Protein AF-A0A6G3XSW9-F1 (afdb_monomer_lite)

InterPro domains:
  IPR000914 Solute-binding protein family 5 domain [PF00496] (1-68)
  IPR000914 Solute-binding protein family 5 domain [PF00496] (126-229)
  IPR039424 Solute-binding protein family 5 [PTHR30290] (1-234)

Radius of gyration: 40.73 Å; chains: 1; bounding box: 105×100×100 Å

Organism: NCBI:txid2706086

Foldseek 3Di:
DWDWDDDDPPQQKTKIAFDPPDPDDGDPDGMDIDHDDDQVCVLVCQLVVVDVDDDHDLVSVVLLVQLQVCVPVVPPQRCDWQCNPQDPVNVVVLVCQLPDPPPVSNVVSVVVVVVSVVRSVVSVSSSPSSNVDDDDDDDDPDDDDDDQDCADFPNVDVLLVLLVLLQDDQQVVLCVRCVSVVHPSDGQQDPPDGPPDPPRDRPNCVSPHRDNVSSVVSCVVQQADPVGHPDTRDDRHHDDPPPPPDDDDDDDDDDDDDDDDDDDDDDDDDDDDDDDDDDDDDDDDDDDDDDDDDDDDDDDDDDDDDDDDDDDDDDDDDDDDDDDDDDDDDDDDDDDDDDDDDDDDDDDDDDDDD

Secondary structure (DSSP, 8-state):
-EEEEEEETTTTEEEEEE-TT-SSSPPS-SEEEEE---GGGHHHHHHTTS-S-----HHHHHHHHHHHHGGGSTTPPPSSSTTTT--HHHHHHHHHHHTSS-HHHHHHHHHHHHHHHHHHHHHHHHHHHHTT--------S---------SSGGGGSHHHHHHHHHH--HHHHHHHHHTTTT--------SS--TTSTT----GGGG-S--HHHHHHHHHHTTEETTEESSPPP---TT-STTSSS-----PPP----------------------------------------------------------------------------------------------------

pLDDT: mean 70.19, std 29.49, range [23.2, 98.5]

Structure (mmCIF, N/CA/C/O backbone):
data_AF-A0A6G3XSW9-F1
#
_entry.id   AF-A0A6G3XSW9-F1
#
loop_
_atom_site.group_PDB
_atom_site.id
_atom_site.type_symbol
_atom_site.label_atom_id
_atom_site.label_alt_id
_atom_site.label_c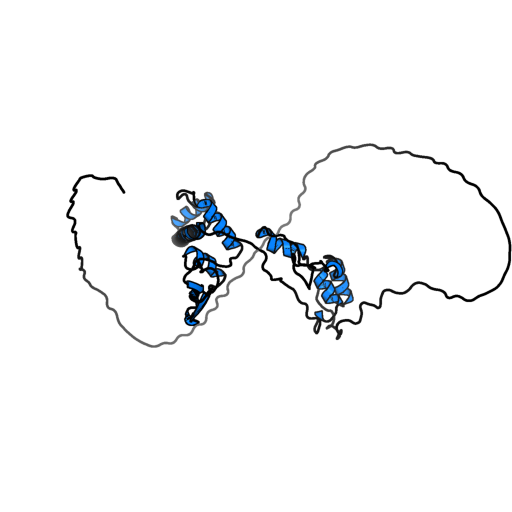omp_id
_atom_site.label_asym_id
_atom_site.label_entity_id
_atom_site.label_seq_id
_atom_site.pdbx_PDB_ins_code
_atom_site.Cartn_x
_atom_site.Cartn_y
_atom_site.Cartn_z
_atom_site.occupancy
_atom_site.B_iso_or_equiv
_atom_site.auth_seq_id
_atom_site.auth_comp_id
_atom_site.auth_asym_id
_atom_site.auth_atom_id
_atom_site.pdbx_PDB_model_num
ATOM 1 N N . PRO A 1 1 ? -24.942 -13.384 -9.340 1.00 95.62 1 PRO A N 1
ATOM 2 C CA . PRO A 1 1 ? -25.659 -13.434 -8.035 1.00 95.62 1 PRO A CA 1
ATOM 3 C C . PRO A 1 1 ? -26.195 -12.082 -7.501 1.00 95.62 1 PRO A C 1
ATOM 5 O O . PRO A 1 1 ? -27.131 -12.107 -6.707 1.00 95.62 1 PRO A O 1
ATOM 8 N N . PHE A 1 2 ? -25.658 -10.922 -7.912 1.00 98.19 2 PHE A N 1
ATOM 9 C CA . PHE A 1 2 ? -26.134 -9.586 -7.494 1.00 98.19 2 PHE A CA 1
ATOM 10 C C . PHE A 1 2 ? -26.580 -8.730 -8.692 1.00 98.19 2 PHE A C 1
ATOM 12 O O . PHE A 1 2 ? -26.161 -8.992 -9.817 1.00 98.19 2 PHE A O 1
ATOM 19 N N . VAL A 1 3 ? -27.425 -7.727 -8.445 1.00 97.62 3 VAL A N 1
ATOM 20 C CA . VAL A 1 3 ? -27.870 -6.695 -9.398 1.00 97.62 3 VAL A CA 1
ATOM 21 C C . VAL A 1 3 ? -27.574 -5.304 -8.843 1.00 97.62 3 VAL A C 1
ATOM 23 O O . VAL A 1 3 ? -27.616 -5.093 -7.630 1.00 97.62 3 VAL A O 1
ATOM 26 N N . LEU A 1 4 ? -27.283 -4.344 -9.722 1.00 98.12 4 LEU A N 1
ATOM 27 C CA . LEU A 1 4 ? -27.088 -2.949 -9.332 1.00 98.12 4 LEU A CA 1
ATOM 28 C C . LEU A 1 4 ? -28.395 -2.369 -8.775 1.00 98.12 4 LEU A C 1
ATOM 30 O O . LEU A 1 4 ? -29.419 -2.394 -9.453 1.00 98.12 4 LEU A O 1
ATOM 34 N N . ARG A 1 5 ? -28.352 -1.842 -7.547 1.00 97.50 5 ARG A N 1
ATOM 35 C CA . ARG A 1 5 ? -29.494 -1.192 -6.887 1.00 97.50 5 ARG A CA 1
ATOM 36 C C . ARG A 1 5 ? -29.401 0.327 -6.967 1.00 97.50 5 ARG A C 1
ATOM 38 O O . ARG A 1 5 ? -30.404 0.978 -7.235 1.00 97.50 5 ARG A O 1
ATOM 45 N N . SER A 1 6 ? -28.227 0.896 -6.701 1.00 97.81 6 SER A N 1
ATOM 46 C CA . SER A 1 6 ? -28.024 2.346 -6.750 1.00 97.81 6 SER A CA 1
ATOM 47 C C . SER A 1 6 ? -26.553 2.731 -6.904 1.00 97.81 6 SER A C 1
ATOM 49 O O . SER A 1 6 ? -25.649 1.988 -6.519 1.00 97.81 6 SER A O 1
ATOM 51 N N . VAL A 1 7 ? -26.328 3.929 -7.443 1.00 98.19 7 VAL A N 1
ATOM 52 C CA . VAL A 1 7 ? -25.023 4.598 -7.513 1.00 98.19 7 VAL A CA 1
ATOM 53 C C . VAL A 1 7 ? -25.202 6.012 -6.973 1.00 98.19 7 VAL A C 1
ATOM 55 O O . VAL A 1 7 ? -26.070 6.746 -7.440 1.00 98.19 7 VAL A O 1
ATOM 58 N N . SER A 1 8 ? -24.388 6.411 -6.001 1.00 97.31 8 SER A N 1
ATOM 59 C CA . SER A 1 8 ? -24.369 7.764 -5.452 1.00 97.31 8 SER A CA 1
ATOM 60 C C . SER A 1 8 ? -22.976 8.354 -5.599 1.00 97.31 8 SER A C 1
ATOM 62 O O . SER A 1 8 ? -22.080 8.051 -4.817 1.00 97.31 8 SER A O 1
ATOM 64 N N . LYS A 1 9 ? -22.798 9.237 -6.587 1.00 95.50 9 LYS A N 1
ATOM 65 C CA . LYS A 1 9 ? -21.534 9.968 -6.764 1.00 95.50 9 LYS A CA 1
ATOM 66 C C . LYS A 1 9 ? -21.243 10.881 -5.572 1.00 95.50 9 LYS A C 1
ATOM 68 O O . LYS A 1 9 ? -20.129 10.870 -5.073 1.00 95.50 9 LYS A O 1
ATOM 73 N N . ALA A 1 10 ? -22.260 11.588 -5.071 1.00 95.44 10 ALA A N 1
ATOM 74 C CA . ALA A 1 10 ? -22.129 12.491 -3.924 1.00 95.44 10 ALA A CA 1
ATOM 75 C C . ALA A 1 10 ? -21.657 11.779 -2.645 1.00 95.44 10 ALA A C 1
ATOM 77 O O . ALA A 1 10 ? -20.906 12.353 -1.869 1.00 95.44 10 ALA A O 1
ATOM 78 N N . LYS A 1 11 ? -22.078 10.524 -2.433 1.00 93.25 11 LYS A N 1
ATOM 79 C CA . LYS A 1 11 ? -21.643 9.707 -1.289 1.00 93.25 11 LYS A CA 1
ATOM 80 C C . LYS A 1 11 ? -20.446 8.805 -1.610 1.00 93.25 11 LYS A C 1
ATOM 82 O O . LYS A 1 11 ? -19.979 8.104 -0.719 1.00 93.25 11 LYS A O 1
ATOM 87 N N . GLY A 1 12 ? -20.000 8.757 -2.867 1.00 96.12 12 GLY A N 1
ATOM 88 C CA . GLY A 1 12 ? -18.976 7.821 -3.332 1.00 96.12 12 GLY A CA 1
ATOM 89 C C . GLY A 1 12 ? -19.354 6.348 -3.138 1.00 96.12 12 GLY A C 1
ATOM 90 O O . GLY A 1 12 ? -18.486 5.547 -2.802 1.00 96.12 12 GLY A O 1
ATOM 91 N N . THR A 1 13 ? -20.632 5.976 -3.287 1.00 97.62 13 THR A N 1
ATOM 92 C CA . THR A 1 13 ? -21.097 4.600 -3.037 1.00 97.62 13 THR A CA 1
ATOM 93 C C . THR A 1 13 ? -21.787 3.946 -4.230 1.00 97.62 13 THR A C 1
ATOM 95 O O . THR A 1 13 ? -22.533 4.580 -4.976 1.00 97.62 13 THR A O 1
ATOM 98 N N . VAL A 1 14 ? -21.587 2.635 -4.373 1.00 98.38 14 VAL A N 1
ATOM 99 C CA . VAL A 1 14 ? -22.323 1.757 -5.292 1.00 98.38 14 VAL A CA 1
ATOM 100 C C . VAL A 1 14 ? -22.934 0.626 -4.476 1.00 98.38 14 VAL A C 1
ATOM 102 O O . VAL A 1 14 ? -22.226 -0.089 -3.776 1.00 98.38 14 VAL A O 1
ATOM 105 N N . THR A 1 15 ? -24.252 0.461 -4.552 1.00 98.31 15 THR A N 1
ATOM 106 C CA . THR A 1 15 ? -24.975 -0.582 -3.814 1.00 98.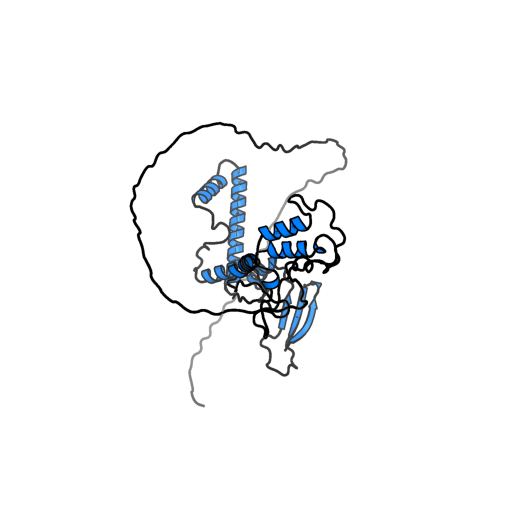31 15 THR A CA 1
ATOM 107 C C . THR A 1 15 ? -25.491 -1.639 -4.776 1.00 98.31 15 THR A C 1
ATOM 109 O O . THR A 1 15 ? -26.227 -1.329 -5.716 1.00 98.31 15 THR A O 1
ATOM 112 N N . LEU A 1 16 ? -25.153 -2.897 -4.513 1.00 98.50 16 LEU A N 1
ATOM 113 C CA . LEU A 1 16 ? -25.693 -4.063 -5.199 1.00 98.50 16 LEU A CA 1
ATOM 114 C C . LEU A 1 16 ? -26.661 -4.801 -4.273 1.00 98.50 16 LEU A C 1
ATOM 116 O O . LEU A 1 16 ? -26.372 -4.978 -3.093 1.00 98.50 16 LEU A O 1
ATOM 120 N N . ALA A 1 17 ? -27.785 -5.271 -4.806 1.00 98.25 17 ALA A N 1
ATOM 121 C CA . ALA A 1 17 ? -28.727 -6.131 -4.096 1.00 98.25 17 ALA A CA 1
ATOM 122 C C . ALA A 1 17 ? -28.661 -7.560 -4.633 1.00 98.25 17 ALA A C 1
ATOM 124 O O . ALA A 1 17 ? -28.375 -7.786 -5.811 1.00 98.25 17 ALA A O 1
ATOM 125 N N . ARG A 1 18 ? -28.923 -8.542 -3.772 1.00 98.25 18 ARG A N 1
ATOM 126 C CA . ARG A 1 18 ? -29.069 -9.947 -4.160 1.00 98.25 18 ARG A CA 1
ATOM 127 C C . ARG A 1 18 ? -30.067 -10.071 -5.314 1.00 98.25 18 ARG A C 1
ATOM 129 O O . ARG A 1 18 ? -31.174 -9.548 -5.234 1.00 98.25 18 ARG A O 1
ATOM 136 N N . ASN A 1 19 ? -29.699 -10.796 -6.368 1.00 97.50 19 ASN A N 1
ATOM 137 C CA . ASN A 1 19 ? -30.590 -11.047 -7.496 1.00 97.50 19 ASN A CA 1
ATOM 138 C C . ASN A 1 19 ? -31.541 -12.219 -7.172 1.00 97.50 19 ASN A C 1
ATOM 140 O O . ASN A 1 19 ? -31.064 -13.354 -7.097 1.00 97.50 19 ASN A O 1
ATOM 144 N N . PRO A 1 20 ? -32.861 -11.997 -7.016 1.00 95.56 20 PRO A N 1
ATOM 145 C CA . PRO A 1 20 ? -33.810 -13.074 -6.727 1.00 95.56 20 PRO A CA 1
ATOM 146 C C . PRO A 1 20 ? -34.016 -14.032 -7.910 1.00 95.56 20 PRO A C 1
ATOM 148 O O . PRO A 1 20 ? -34.514 -15.131 -7.714 1.00 95.56 20 PRO A O 1
ATOM 151 N N . ARG A 1 21 ? -33.626 -13.633 -9.130 1.00 96.31 21 ARG A N 1
ATOM 152 C CA . ARG A 1 21 ? -33.707 -14.450 -10.353 1.00 96.31 21 ARG A CA 1
ATOM 153 C C . ARG A 1 21 ? -32.381 -15.139 -10.696 1.00 96.31 21 ARG A C 1
ATOM 155 O O . ARG A 1 21 ? -32.167 -15.535 -11.838 1.00 96.31 21 ARG A O 1
ATOM 162 N N . TRP A 1 22 ? -31.445 -15.210 -9.750 1.00 97.44 22 TRP A N 1
ATOM 163 C CA . TRP A 1 22 ? -30.178 -15.908 -9.960 1.00 97.44 22 TRP A CA 1
ATOM 164 C C . TRP A 1 22 ? -30.402 -17.423 -10.000 1.00 97.44 22 TRP A C 1
ATOM 166 O O . TRP A 1 22 ? -31.056 -17.968 -9.120 1.00 97.44 22 TRP A O 1
ATOM 176 N N . TRP A 1 23 ? -29.857 -18.085 -11.020 1.00 96.12 23 TRP A N 1
ATOM 177 C CA . TRP A 1 23 ? -30.090 -19.504 -11.311 1.00 96.12 23 TRP A CA 1
ATOM 178 C C . TRP A 1 23 ? -29.162 -20.467 -10.553 1.00 96.12 23 TRP A C 1
ATOM 180 O O . TRP A 1 23 ? -29.427 -21.662 -10.526 1.00 96.12 23 TRP A O 1
ATOM 190 N N . GLY A 1 24 ? -28.066 -19.966 -9.976 1.00 96.75 24 GLY A N 1
ATOM 191 C CA . GLY A 1 24 ? -27.133 -20.758 -9.168 1.00 96.75 24 GLY A CA 1
ATOM 192 C C . GLY A 1 24 ? -27.376 -20.597 -7.668 1.00 96.75 24 GLY A C 1
ATOM 193 O O . GLY A 1 24 ? -28.404 -20.066 -7.245 1.00 96.75 24 GLY A O 1
ATOM 194 N N . ASP A 1 25 ? -26.381 -20.974 -6.862 1.00 97.00 25 ASP A N 1
ATOM 195 C CA . ASP A 1 25 ? -26.474 -20.870 -5.404 1.00 97.00 25 ASP A CA 1
ATOM 196 C C . ASP A 1 25 ? -26.837 -19.456 -4.949 1.00 97.00 25 ASP A C 1
ATOM 198 O O . ASP A 1 25 ? -26.255 -18.445 -5.375 1.00 97.00 25 ASP A O 1
ATOM 202 N N . LYS A 1 26 ? -27.816 -19.390 -4.042 1.00 94.94 26 LYS A N 1
ATOM 203 C CA . LYS A 1 26 ? -28.217 -18.141 -3.404 1.00 94.94 26 LYS A CA 1
ATOM 204 C C . LYS A 1 26 ? -26.997 -17.570 -2.684 1.00 94.94 26 LYS A C 1
ATOM 206 O O . LYS A 1 26 ? -26.372 -18.246 -1.871 1.00 94.94 26 LYS A O 1
ATOM 211 N N . ALA A 1 27 ? -26.671 -16.306 -2.964 1.00 96.56 27 ALA A N 1
ATOM 212 C CA . ALA A 1 27 ? -25.573 -15.626 -2.277 1.00 96.56 27 ALA A CA 1
ATOM 213 C C . ALA A 1 27 ? -25.748 -15.695 -0.743 1.00 96.56 27 ALA A C 1
ATOM 215 O O . ALA A 1 27 ? -26.839 -15.951 -0.240 1.00 96.56 27 ALA A O 1
ATOM 216 N N . LYS A 1 28 ? -24.718 -15.433 0.054 1.00 96.44 28 LYS A N 1
ATOM 217 C CA . LYS A 1 28 ? -24.927 -15.331 1.512 1.00 96.44 28 LYS A CA 1
ATOM 218 C C . LYS A 1 28 ? -25.416 -13.938 1.909 1.00 96.44 28 LYS A C 1
ATOM 220 O O . LYS A 1 28 ? -26.344 -13.823 2.698 1.00 96.44 28 LYS A O 1
ATOM 225 N N . LEU A 1 29 ? -24.894 -12.900 1.259 1.00 97.38 29 LEU A N 1
ATOM 226 C CA . LEU A 1 29 ? -25.219 -11.498 1.528 1.00 97.38 29 LEU A CA 1
ATOM 227 C C . LEU A 1 29 ? -26.486 -11.034 0.801 1.00 97.38 29 LEU A C 1
ATOM 229 O O . LEU A 1 29 ? -26.709 -11.393 -0.357 1.00 97.38 29 LEU A O 1
ATOM 233 N N . ASP A 1 30 ? -27.278 -10.190 1.462 1.00 97.38 30 ASP A N 1
ATOM 234 C CA . ASP A 1 30 ? -28.439 -9.528 0.853 1.00 97.38 30 ASP A CA 1
ATOM 235 C C . ASP A 1 30 ? -28.053 -8.289 0.045 1.00 97.38 30 ASP A C 1
ATOM 237 O O . ASP A 1 30 ? -28.686 -7.979 -0.965 1.00 97.38 30 ASP A O 1
ATOM 241 N N . THR A 1 31 ? -27.013 -7.578 0.481 1.00 97.75 31 THR A N 1
ATOM 242 C CA . THR A 1 31 ? -26.539 -6.327 -0.116 1.00 97.75 31 THR A CA 1
ATOM 243 C C . THR A 1 31 ? -25.013 -6.278 -0.070 1.00 97.75 31 THR A C 1
ATOM 245 O O . THR A 1 31 ? -24.416 -6.738 0.899 1.00 97.75 31 THR A O 1
ATOM 248 N N . LEU A 1 32 ? -24.389 -5.714 -1.106 1.00 97.81 32 LEU A N 1
ATOM 249 C CA . LEU A 1 32 ? -22.988 -5.289 -1.084 1.00 97.81 32 LEU A CA 1
ATOM 250 C C . LEU A 1 32 ? -22.925 -3.785 -1.312 1.00 97.81 32 LEU A C 1
ATOM 252 O O . LEU A 1 32 ? -23.563 -3.274 -2.233 1.00 97.81 32 LEU A O 1
ATOM 256 N N . VAL A 1 33 ? -22.138 -3.087 -0.500 1.00 97.88 33 VAL A N 1
ATOM 257 C CA . VAL A 1 33 ? -21.902 -1.649 -0.643 1.00 97.88 33 VAL A CA 1
ATOM 258 C C . VAL A 1 33 ? -20.425 -1.432 -0.922 1.00 97.88 33 VAL A C 1
ATOM 260 O O . VAL A 1 33 ? -19.583 -1.675 -0.066 1.00 97.88 33 VAL A O 1
ATOM 263 N N . PHE A 1 34 ? -20.115 -0.946 -2.116 1.00 97.88 34 PHE A N 1
ATOM 264 C CA . PHE A 1 34 ? -18.789 -0.446 -2.448 1.00 97.88 34 PHE A CA 1
ATOM 265 C C . PHE A 1 34 ? -18.733 1.027 -2.065 1.00 97.88 34 PHE A C 1
ATOM 267 O O . PHE A 1 34 ? -19.596 1.805 -2.480 1.00 97.88 34 PHE A O 1
ATOM 274 N N . ARG A 1 35 ? -17.732 1.406 -1.273 1.00 97.19 35 ARG A N 1
ATOM 275 C CA . ARG A 1 35 ? -17.492 2.782 -0.832 1.00 97.19 35 ARG A CA 1
ATOM 276 C C . ARG A 1 35 ? -16.114 3.227 -1.300 1.00 97.19 35 ARG A C 1
ATOM 278 O O . ARG A 1 35 ? -15.136 2.516 -1.098 1.00 97.19 35 ARG A O 1
ATOM 285 N N . ALA A 1 36 ? -16.043 4.409 -1.900 1.00 96.69 36 ALA A N 1
ATOM 286 C CA . ALA A 1 36 ? -14.780 5.050 -2.219 1.00 96.69 36 ALA A CA 1
ATOM 287 C C . ALA A 1 36 ? -14.101 5.516 -0.922 1.00 96.69 36 ALA A C 1
ATOM 289 O O . ALA A 1 36 ? -14.643 6.351 -0.201 1.00 96.69 36 ALA A O 1
ATOM 290 N N . VAL A 1 37 ? -12.925 4.959 -0.636 1.00 96.56 37 VAL A N 1
ATOM 291 C CA . VAL A 1 37 ? -12.064 5.345 0.490 1.00 96.56 37 VAL A CA 1
ATOM 292 C C . VAL A 1 37 ? -10.649 5.533 -0.052 1.00 96.56 37 VAL A C 1
ATOM 294 O O . VAL A 1 37 ? -10.107 4.629 -0.707 1.00 96.56 37 VAL A O 1
ATOM 297 N N . ALA A 1 38 ? -10.065 6.710 0.186 1.00 95.31 38 ALA A N 1
ATOM 298 C CA . ALA A 1 38 ? -8.693 7.006 -0.213 1.00 95.31 38 ALA A CA 1
ATOM 299 C C . ALA A 1 38 ? -7.717 6.070 0.511 1.00 95.31 38 ALA A C 1
ATOM 301 O O . ALA A 1 38 ? -7.978 5.663 1.639 1.00 95.31 38 ALA A O 1
ATOM 302 N N . ALA A 1 39 ? -6.598 5.716 -0.127 1.00 92.25 39 ALA A N 1
ATOM 303 C CA . ALA A 1 39 ? -5.678 4.699 0.393 1.00 92.25 39 ALA A CA 1
ATOM 304 C C . ALA A 1 39 ? -5.213 4.978 1.837 1.00 92.25 39 ALA A C 1
ATOM 306 O O . ALA A 1 39 ? -5.245 4.067 2.661 1.00 92.25 39 ALA A O 1
ATOM 307 N N . GLY A 1 40 ? -4.882 6.236 2.156 1.00 93.50 40 GLY A N 1
ATOM 308 C CA . GLY A 1 40 ? -4.448 6.646 3.498 1.00 93.50 40 GLY A CA 1
ATOM 309 C C . GLY A 1 40 ? -5.520 6.523 4.588 1.00 93.50 40 GLY A C 1
ATOM 310 O O . GLY A 1 40 ? -5.181 6.326 5.751 1.00 93.50 40 GLY A O 1
ATOM 311 N N . ASP A 1 41 ? -6.803 6.545 4.218 1.00 95.12 41 ASP A N 1
ATOM 312 C CA . ASP A 1 41 ? -7.924 6.532 5.168 1.00 95.12 41 ASP A CA 1
ATOM 313 C C . ASP A 1 41 ? -8.463 5.118 5.433 1.00 95.12 41 ASP A C 1
ATOM 315 O O . ASP A 1 41 ? -9.300 4.911 6.313 1.00 95.12 41 ASP A O 1
ATOM 319 N N . ARG A 1 42 ? -7.998 4.109 4.681 1.00 96.38 42 ARG A N 1
ATOM 320 C CA . ARG A 1 42 ? -8.532 2.737 4.762 1.00 96.38 42 ARG A CA 1
ATOM 321 C C . ARG A 1 42 ? -8.274 2.071 6.107 1.00 96.38 42 ARG A C 1
ATOM 323 O O . ARG A 1 42 ? -9.119 1.302 6.553 1.00 96.38 42 ARG A O 1
ATOM 330 N N . THR A 1 43 ? -7.155 2.378 6.766 1.00 95.69 43 THR A N 1
ATOM 331 C CA . THR A 1 43 ? -6.858 1.832 8.103 1.00 95.69 43 THR A CA 1
ATOM 332 C C . THR A 1 43 ? -7.909 2.266 9.114 1.00 95.69 43 THR A C 1
ATOM 334 O O . THR A 1 43 ? -8.506 1.426 9.784 1.00 95.69 43 THR A O 1
ATOM 337 N N . GLN A 1 44 ? -8.184 3.570 9.167 1.00 94.94 44 GLN A N 1
ATOM 338 C CA . GLN A 1 44 ? -9.195 4.132 10.053 1.00 94.94 44 GLN A CA 1
ATOM 339 C C . GLN A 1 44 ? -10.589 3.623 9.675 1.00 94.94 44 GLN A C 1
ATOM 341 O O . GLN A 1 44 ? -11.360 3.225 10.540 1.00 94.94 44 GLN A O 1
ATOM 346 N N . ALA A 1 45 ? -10.890 3.540 8.375 1.00 96.31 45 ALA A N 1
ATOM 347 C CA . ALA A 1 45 ? -12.166 3.025 7.898 1.00 96.31 45 ALA A CA 1
ATOM 348 C C . ALA A 1 45 ? -12.434 1.574 8.346 1.00 96.31 45 ALA A C 1
ATOM 350 O O . ALA A 1 45 ? -13.578 1.257 8.685 1.00 96.31 45 ALA A O 1
ATOM 351 N N . LEU A 1 46 ? -11.403 0.717 8.356 1.00 97.31 46 LEU A N 1
ATOM 352 C CA . LEU A 1 46 ? -11.464 -0.646 8.895 1.00 97.31 46 LEU A CA 1
ATOM 353 C C . LEU A 1 46 ? -11.624 -0.630 10.418 1.00 97.31 46 LEU A C 1
ATOM 355 O O . LEU A 1 46 ? -12.490 -1.321 10.948 1.00 97.31 46 LEU A O 1
ATOM 359 N N . ALA A 1 47 ? -10.821 0.172 11.121 1.00 95.81 47 ALA A N 1
ATOM 360 C CA . ALA A 1 47 ? -10.858 0.263 12.578 1.00 95.81 47 ALA A CA 1
ATOM 361 C C . ALA A 1 47 ? -12.218 0.744 13.114 1.00 95.81 47 ALA A C 1
ATOM 363 O O . ALA A 1 47 ? -12.712 0.212 14.107 1.00 95.81 47 ALA A O 1
ATOM 364 N N . ASP A 1 48 ? -12.849 1.689 12.416 1.00 95.25 48 ASP A N 1
ATOM 365 C CA . ASP A 1 48 ? -14.178 2.217 12.737 1.00 95.25 48 ASP A CA 1
ATOM 366 C C . ASP A 1 48 ? -15.319 1.286 12.281 1.00 95.25 48 ASP A C 1
ATOM 368 O O . ASP A 1 48 ? -16.491 1.559 12.546 1.00 95.25 48 ASP A O 1
ATOM 372 N N . GLY A 1 49 ? -15.010 0.198 11.562 1.00 95.25 49 GLY A N 1
ATOM 373 C CA . GLY A 1 49 ? -16.006 -0.729 11.014 1.00 95.25 49 GLY A CA 1
ATOM 374 C C . GLY A 1 49 ? -16.856 -0.127 9.892 1.00 95.25 49 GLY A C 1
ATOM 375 O O . GLY A 1 49 ? -17.952 -0.603 9.602 1.00 95.25 49 GLY A O 1
ATOM 376 N N . THR A 1 50 ? -16.385 0.946 9.253 1.00 94.94 50 THR A N 1
ATOM 377 C CA . THR A 1 50 ? -17.095 1.573 8.127 1.00 94.94 50 THR A CA 1
ATOM 378 C C . THR A 1 50 ? -16.931 0.791 6.824 1.00 94.94 50 THR A C 1
ATOM 380 O O . THR A 1 50 ? -17.737 0.971 5.905 1.00 94.94 50 THR A O 1
ATOM 383 N N . VAL A 1 51 ? -15.899 -0.051 6.738 1.00 97.00 51 VAL A N 1
ATOM 384 C CA . VAL A 1 51 ? -15.673 -1.025 5.668 1.00 97.00 51 VAL A CA 1
ATOM 385 C C . VAL A 1 51 ? -15.255 -2.363 6.275 1.00 97.00 51 VAL A C 1
ATOM 387 O O . VAL A 1 51 ? -14.484 -2.400 7.229 1.00 97.00 51 VAL A O 1
ATOM 390 N N . ASP A 1 52 ? -15.743 -3.459 5.696 1.00 96.62 52 ASP A N 1
ATOM 391 C CA . ASP A 1 52 ? -15.431 -4.824 6.151 1.00 96.62 52 ASP A CA 1
ATOM 392 C C . ASP A 1 52 ? -14.266 -5.456 5.372 1.00 96.62 52 ASP A C 1
ATOM 394 O O . ASP A 1 52 ? -13.664 -6.441 5.799 1.00 96.62 52 ASP A O 1
ATOM 398 N N . VAL A 1 53 ? -13.974 -4.917 4.185 1.00 96.62 53 VAL A N 1
ATOM 399 C CA . VAL A 1 53 ? -12.936 -5.395 3.267 1.00 96.62 53 VAL A CA 1
ATOM 400 C C . VAL A 1 53 ? -12.313 -4.187 2.578 1.00 96.62 53 VAL A C 1
ATOM 402 O O . VAL A 1 53 ? -13.031 -3.342 2.042 1.00 96.62 53 VAL A O 1
ATOM 405 N N . ALA A 1 54 ? -10.985 -4.115 2.572 1.00 96.38 54 ALA A N 1
ATOM 406 C CA . ALA A 1 54 ? -10.238 -3.082 1.868 1.00 96.38 54 ALA A CA 1
ATOM 407 C C . ALA A 1 54 ? -8.867 -3.607 1.428 1.00 96.38 54 ALA A C 1
ATOM 409 O O . ALA A 1 54 ? -8.260 -4.420 2.127 1.00 96.38 54 ALA A O 1
ATOM 410 N N . ASP A 1 55 ? -8.367 -3.091 0.304 1.00 93.31 55 ASP A N 1
ATOM 411 C CA . ASP A 1 55 ? -6.960 -3.243 -0.067 1.00 93.31 55 ASP A CA 1
ATOM 412 C C . ASP A 1 55 ? -6.119 -2.294 0.784 1.00 93.31 55 ASP A C 1
ATOM 414 O O . ASP A 1 55 ? -6.416 -1.096 0.873 1.00 93.31 55 ASP A O 1
ATOM 418 N N . ILE A 1 56 ? -5.064 -2.821 1.390 1.00 93.31 56 ILE A N 1
ATOM 419 C CA . ILE A 1 56 ? -4.255 -2.122 2.387 1.00 93.31 56 ILE A CA 1
ATOM 420 C C . ILE A 1 56 ? -2.774 -2.135 2.012 1.00 93.31 56 ILE A C 1
ATOM 422 O O . ILE A 1 56 ? -2.318 -3.009 1.275 1.00 93.31 56 ILE A O 1
ATOM 426 N N . ASP A 1 57 ? -2.020 -1.177 2.544 1.00 89.50 57 ASP A N 1
ATOM 427 C CA . ASP A 1 57 ? -0.565 -1.147 2.410 1.00 89.50 57 ASP A CA 1
ATOM 428 C C . ASP A 1 57 ? 0.142 -2.015 3.471 1.00 89.50 57 ASP A C 1
ATOM 430 O O . ASP A 1 57 ? -0.479 -2.577 4.381 1.00 89.50 57 ASP A O 1
ATOM 434 N N . ALA A 1 58 ? 1.469 -2.124 3.353 1.00 87.50 58 ALA A N 1
ATOM 435 C CA . ALA A 1 58 ? 2.294 -2.881 4.293 1.00 87.50 58 ALA A CA 1
ATOM 436 C C . ALA A 1 58 ? 2.178 -2.348 5.733 1.00 87.50 58 ALA A C 1
ATOM 438 O O . ALA A 1 58 ? 2.025 -3.135 6.663 1.00 87.50 58 ALA A O 1
ATOM 439 N N . SER A 1 59 ? 2.156 -1.021 5.910 1.00 89.56 59 SER A N 1
ATOM 440 C CA . SER A 1 59 ? 2.068 -0.392 7.236 1.00 89.56 59 SER A CA 1
ATOM 441 C C .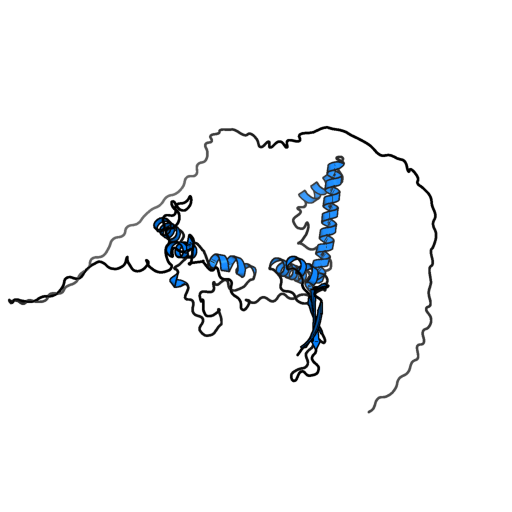 SER A 1 59 ? 0.778 -0.771 7.972 1.00 89.56 59 SER A C 1
ATOM 443 O O . SER A 1 59 ? 0.767 -1.011 9.179 1.00 89.56 59 SER A O 1
ATOM 445 N N . THR A 1 60 ? -0.323 -0.858 7.231 1.00 93.31 60 THR A N 1
ATOM 446 C CA . THR A 1 60 ? -1.638 -1.245 7.734 1.00 93.31 60 THR A CA 1
ATOM 447 C C . THR A 1 60 ? -1.667 -2.734 8.059 1.00 93.31 60 THR A C 1
ATOM 449 O O . THR A 1 60 ? -2.206 -3.139 9.089 1.00 93.31 60 THR A O 1
ATOM 452 N N . ALA A 1 61 ? -1.055 -3.565 7.209 1.00 92.56 61 ALA A N 1
ATOM 453 C CA . ALA A 1 61 ? -0.933 -4.996 7.456 1.00 92.56 61 ALA A CA 1
ATOM 454 C C . ALA A 1 61 ? -0.140 -5.287 8.743 1.00 92.56 61 ALA A C 1
ATOM 456 O O . ALA A 1 61 ? -0.561 -6.135 9.534 1.00 92.56 61 ALA A O 1
ATOM 457 N N . ASP A 1 62 ? 0.949 -4.553 8.983 1.00 91.12 62 ASP A N 1
ATOM 458 C CA . ASP A 1 62 ? 1.749 -4.656 10.206 1.00 91.12 62 ASP A CA 1
ATOM 459 C C . ASP A 1 62 ? 0.956 -4.204 11.437 1.00 91.12 62 ASP A C 1
ATOM 461 O O . ASP A 1 62 ? 0.950 -4.900 12.456 1.00 91.12 62 ASP A O 1
ATOM 465 N N . ARG A 1 63 ? 0.197 -3.105 11.326 1.00 92.69 63 ARG A N 1
ATOM 466 C CA . ARG A 1 63 ? -0.726 -2.656 12.383 1.00 92.69 63 ARG A CA 1
ATOM 467 C C . ARG A 1 63 ? -1.772 -3.714 12.732 1.00 92.69 63 ARG A C 1
ATOM 469 O O . ARG A 1 63 ? -1.975 -3.988 13.910 1.00 92.69 63 ARG A O 1
ATOM 476 N N . ILE A 1 64 ? -2.394 -4.360 11.745 1.00 94.81 64 ILE A N 1
ATOM 477 C CA . ILE A 1 64 ? -3.344 -5.461 11.990 1.00 94.81 64 ILE A CA 1
ATOM 478 C C . ILE A 1 64 ? -2.634 -6.657 12.644 1.00 94.81 64 ILE A C 1
ATOM 480 O O . ILE A 1 64 ? -3.180 -7.287 13.552 1.00 94.81 64 ILE A O 1
ATOM 484 N N . ALA A 1 65 ? -1.410 -6.987 12.221 1.00 92.44 65 ALA A N 1
ATOM 485 C CA . ALA A 1 65 ? -0.641 -8.082 12.809 1.00 92.44 65 ALA A CA 1
ATOM 486 C C . ALA A 1 65 ? -0.292 -7.829 14.288 1.00 92.44 65 ALA A C 1
ATOM 488 O O . ALA A 1 65 ? -0.396 -8.753 15.101 1.00 92.44 65 ALA A O 1
ATOM 489 N N . LEU A 1 66 ? 0.079 -6.595 14.642 1.00 92.56 66 LEU A N 1
ATOM 490 C CA . LEU A 1 66 ? 0.291 -6.159 16.025 1.00 92.56 66 LEU A CA 1
ATOM 491 C C . LEU A 1 66 ? -1.013 -6.224 16.832 1.00 92.56 66 LEU A C 1
ATOM 493 O O . LEU A 1 66 ? -1.063 -6.921 17.843 1.00 92.56 66 LEU A O 1
ATOM 497 N N . ALA A 1 67 ? -2.099 -5.634 16.326 1.00 93.88 67 ALA A N 1
ATOM 498 C CA . ALA A 1 67 ? -3.414 -5.662 16.967 1.00 93.88 67 ALA A CA 1
ATOM 499 C C . ALA A 1 67 ? -3.884 -7.089 17.306 1.00 93.88 67 ALA A C 1
ATOM 501 O O . ALA A 1 67 ? -4.411 -7.357 18.389 1.00 93.88 67 ALA A O 1
ATOM 502 N N . ARG A 1 68 ? -3.674 -8.038 16.384 1.00 92.69 68 ARG A N 1
ATOM 503 C CA . ARG A 1 68 ? -4.003 -9.456 16.594 1.00 92.69 68 ARG A CA 1
ATOM 504 C C . ARG A 1 68 ? -3.139 -10.113 17.663 1.00 92.69 68 ARG A C 1
ATOM 506 O O . ARG A 1 68 ? -3.659 -10.932 18.420 1.00 92.69 68 ARG A O 1
ATOM 513 N N . ARG A 1 69 ? -1.845 -9.783 17.713 1.00 90.50 69 ARG A N 1
ATOM 514 C CA . ARG A 1 69 ? -0.908 -10.288 18.729 1.00 90.50 69 ARG A CA 1
ATOM 515 C C . ARG A 1 69 ? -1.360 -9.883 20.130 1.00 90.50 69 ARG A C 1
ATOM 517 O O . ARG A 1 69 ? -1.346 -10.712 21.034 1.00 90.50 69 ARG A O 1
ATOM 524 N N . ASP A 1 70 ? -1.865 -8.662 20.269 1.00 89.44 70 ASP A N 1
ATOM 525 C CA . ASP A 1 70 ? -2.247 -8.094 21.565 1.00 89.44 70 ASP A CA 1
ATOM 526 C C . ASP A 1 70 ? -3.706 -8.348 21.954 1.00 89.44 70 ASP A C 1
ATOM 528 O O . ASP A 1 70 ? -4.172 -7.881 22.995 1.00 89.44 70 ASP A O 1
ATOM 532 N N . ARG A 1 71 ? -4.454 -9.130 21.164 1.00 85.25 71 ARG A N 1
ATOM 533 C CA . ARG A 1 71 ? -5.864 -9.457 21.439 1.00 85.25 71 ARG A CA 1
ATOM 534 C C . ARG A 1 71 ? -6.074 -10.075 22.831 1.00 85.25 71 ARG A C 1
ATOM 536 O O . ARG A 1 71 ? -7.157 -9.928 23.390 1.00 85.25 71 ARG A O 1
ATOM 543 N N . GLY A 1 72 ? -5.048 -10.734 23.380 1.00 78.94 72 GLY A N 1
ATOM 544 C CA . GLY A 1 72 ? -5.034 -11.348 24.712 1.00 78.94 72 GLY A CA 1
ATOM 545 C C . GLY A 1 72 ? -4.312 -10.545 25.800 1.00 78.94 72 GLY A C 1
ATOM 546 O O . GLY A 1 72 ? -4.122 -11.067 26.892 1.00 78.94 72 GLY A O 1
ATOM 547 N N . ASN A 1 73 ? -3.906 -9.296 25.543 1.00 81.25 73 ASN A N 1
ATOM 548 C CA . ASN A 1 73 ? -3.046 -8.539 26.461 1.00 81.25 73 ASN A CA 1
ATOM 549 C C . ASN A 1 73 ? -3.770 -8.015 27.725 1.00 81.25 73 ASN A C 1
ATOM 551 O O . ASN A 1 73 ? -3.220 -7.199 28.452 1.00 81.25 73 ASN A O 1
ATOM 555 N N . ASN A 1 74 ? -5.013 -8.445 27.990 1.00 74.31 74 ASN A N 1
ATOM 556 C CA . ASN A 1 74 ? -5.801 -8.160 29.203 1.00 74.31 74 ASN A CA 1
ATOM 557 C C . ASN A 1 74 ? -5.799 -6.689 29.672 1.00 74.31 74 ASN A C 1
ATOM 559 O O . ASN A 1 74 ? -5.836 -6.409 30.867 1.00 74.31 74 ASN A O 1
ATOM 563 N N . GLY A 1 75 ? -5.766 -5.741 28.731 1.00 71.19 75 GLY A N 1
ATOM 564 C CA . GLY A 1 75 ? -5.750 -4.308 29.035 1.00 71.19 75 GLY A CA 1
ATOM 565 C C . GLY A 1 75 ? -4.396 -3.760 29.494 1.00 71.19 75 GLY A C 1
ATOM 566 O O . GLY A 1 75 ? -4.333 -2.604 29.908 1.00 71.19 75 GLY A O 1
ATOM 567 N N . GLN A 1 76 ? -3.316 -4.544 29.412 1.00 79.19 76 GLN A N 1
ATOM 568 C CA . GLN A 1 76 ? -1.967 -4.014 29.579 1.00 79.19 76 GLN A CA 1
ATOM 569 C C . GLN A 1 76 ? -1.643 -2.991 28.477 1.00 79.19 76 GLN A C 1
ATOM 571 O O . GLN A 1 76 ? -2.129 -3.130 27.347 1.00 79.19 76 GLN A O 1
ATOM 576 N N . PRO A 1 77 ? -0.819 -1.971 28.788 1.00 80.12 77 PRO A N 1
ATOM 577 C CA . PRO A 1 77 ? -0.367 -1.002 27.800 1.00 80.12 77 PRO A CA 1
ATOM 578 C C . PRO A 1 77 ? 0.282 -1.684 26.592 1.00 80.12 77 PRO A C 1
ATOM 580 O O . PRO A 1 77 ? 1.023 -2.657 26.737 1.00 80.12 77 PRO A O 1
ATOM 583 N N . LEU A 1 78 ? 0.006 -1.161 25.399 1.00 86.94 78 LEU A N 1
ATOM 584 C CA . LEU A 1 78 ? 0.628 -1.641 24.169 1.00 86.94 78 LEU A CA 1
ATOM 585 C C . LEU A 1 78 ? 2.122 -1.290 24.185 1.00 86.94 78 LEU A C 1
ATOM 587 O O . LEU A 1 78 ? 2.498 -0.169 24.519 1.00 86.94 78 LEU A O 1
ATOM 591 N N . ALA A 1 79 ? 2.973 -2.245 23.806 1.00 87.75 79 ALA A N 1
ATOM 592 C CA . ALA A 1 79 ? 4.428 -2.061 23.734 1.00 87.75 79 ALA A CA 1
ATOM 593 C C . ALA A 1 79 ? 4.890 -1.342 22.449 1.00 87.75 79 ALA A C 1
ATOM 595 O O . ALA A 1 79 ? 6.076 -1.315 22.137 1.00 87.75 79 ALA A O 1
ATOM 596 N N . HIS A 1 80 ? 3.952 -0.798 21.677 1.00 90.62 80 HIS A N 1
ATOM 597 C CA . HIS A 1 80 ? 4.171 -0.126 20.400 1.00 90.62 80 HIS A CA 1
ATOM 598 C C . HIS A 1 80 ? 3.176 1.024 20.241 1.00 90.62 80 HIS A C 1
ATOM 600 O O . HIS A 1 80 ? 2.207 1.143 20.994 1.00 90.62 80 HIS A O 1
ATOM 606 N N . GLY A 1 81 ? 3.423 1.867 19.242 1.00 89.50 81 GLY A N 1
ATOM 607 C CA . GLY A 1 81 ? 2.600 3.033 18.950 1.00 89.50 81 GLY A CA 1
ATOM 608 C C . GLY A 1 81 ? 3.142 4.321 19.577 1.00 89.50 81 GLY A C 1
ATOM 609 O O . GLY A 1 81 ? 4.311 4.398 19.960 1.00 89.50 81 GLY A O 1
ATOM 610 N N . PRO A 1 82 ? 2.321 5.380 19.650 1.00 90.88 82 PRO A N 1
ATOM 611 C CA . PRO A 1 82 ? 2.766 6.690 20.106 1.00 90.88 82 PRO A CA 1
ATOM 612 C C . PRO A 1 82 ? 3.416 6.641 21.493 1.00 90.88 82 PRO A C 1
ATOM 614 O O . PRO A 1 82 ? 2.812 6.216 22.474 1.00 90.88 82 PRO A O 1
ATOM 617 N N . GLY A 1 83 ? 4.670 7.088 21.567 1.00 86.38 83 GLY A N 1
ATOM 618 C CA . GLY A 1 83 ? 5.424 7.162 22.814 1.00 86.38 83 GLY A CA 1
ATOM 619 C C . GLY A 1 83 ? 6.114 5.869 23.264 1.00 86.38 83 GLY A C 1
ATOM 620 O O . GLY A 1 83 ? 6.834 5.952 24.259 1.00 86.38 83 GLY A O 1
ATOM 621 N N . SER A 1 84 ? 5.981 4.736 22.553 1.00 88.06 84 SER A N 1
ATOM 622 C CA . SER A 1 84 ? 6.639 3.463 22.924 1.00 88.06 84 SER A CA 1
ATOM 623 C C . SER A 1 84 ? 8.166 3.553 22.961 1.00 88.06 84 SER A C 1
ATOM 625 O O . SER A 1 84 ? 8.801 2.933 23.805 1.00 88.06 84 SER A O 1
ATOM 627 N N . GLU A 1 85 ? 8.748 4.396 22.109 1.00 88.62 85 GLU A N 1
ATOM 628 C CA . GLU A 1 85 ? 10.201 4.606 22.014 1.00 88.62 85 GLU A CA 1
ATOM 629 C C . GLU A 1 85 ? 10.758 5.551 23.099 1.00 88.62 85 GLU A C 1
ATOM 631 O O . GLU A 1 85 ? 11.952 5.857 23.135 1.00 88.62 85 GLU A O 1
ATOM 636 N N . THR A 1 86 ? 9.906 6.071 23.991 1.00 89.19 86 THR A N 1
ATOM 637 C CA . THR A 1 86 ? 10.339 7.039 25.007 1.00 89.19 86 THR A CA 1
ATOM 638 C C . THR A 1 86 ? 11.117 6.335 26.114 1.00 89.19 86 THR A C 1
ATOM 640 O O . THR A 1 86 ? 10.556 5.586 26.911 1.00 89.19 86 THR A O 1
ATOM 643 N N . THR A 1 87 ? 12.413 6.628 26.227 1.00 91.62 87 THR A N 1
ATOM 644 C CA . THR A 1 87 ? 13.243 6.075 27.310 1.00 91.62 87 THR A CA 1
ATOM 645 C C . THR A 1 87 ? 12.819 6.608 28.688 1.00 91.62 87 THR A C 1
ATOM 647 O O . THR A 1 87 ? 12.350 7.748 28.784 1.00 91.62 87 THR A O 1
ATOM 650 N N . PRO A 1 88 ? 13.063 5.867 29.790 1.00 92.19 88 PRO A N 1
ATOM 651 C CA . PRO A 1 88 ? 12.774 6.353 31.144 1.00 92.19 88 PRO A CA 1
ATOM 652 C C . PRO A 1 88 ? 13.422 7.712 31.456 1.00 92.19 88 PRO A C 1
ATOM 654 O O . PRO A 1 88 ? 12.788 8.592 32.036 1.00 92.19 88 PRO A O 1
ATOM 657 N N . ALA A 1 89 ? 14.661 7.928 30.999 1.00 94.00 89 ALA A N 1
ATOM 658 C CA . ALA A 1 89 ? 15.361 9.201 31.162 1.00 94.00 89 ALA A CA 1
ATOM 659 C C . ALA A 1 89 ? 14.711 10.343 30.357 1.00 94.00 89 ALA A C 1
ATOM 661 O O . ALA A 1 89 ? 14.628 11.474 30.835 1.00 94.00 89 ALA A O 1
ATOM 662 N N . ALA A 1 90 ? 14.237 10.079 29.134 1.00 92.31 90 ALA A N 1
ATOM 663 C CA . ALA A 1 90 ? 13.491 11.064 28.347 1.00 92.31 90 ALA A CA 1
ATOM 664 C C . ALA A 1 90 ? 12.126 11.387 28.978 1.00 92.31 90 ALA A C 1
ATOM 666 O O . ALA A 1 90 ? 11.750 12.556 29.049 1.00 92.31 90 ALA A O 1
ATOM 667 N N . ALA A 1 91 ? 11.425 10.381 29.506 1.00 91.12 91 ALA A N 1
ATOM 668 C CA . ALA A 1 91 ? 10.156 10.567 30.203 1.00 91.12 91 ALA A CA 1
ATOM 669 C C . ALA A 1 91 ? 10.311 11.423 31.472 1.00 91.12 91 ALA A C 1
ATOM 671 O O . ALA A 1 91 ? 9.502 12.327 31.694 1.00 91.12 91 ALA A O 1
ATOM 672 N N . LEU A 1 92 ? 11.368 11.188 32.262 1.00 93.69 92 LEU A N 1
ATOM 673 C CA . LEU A 1 92 ? 11.677 11.984 33.453 1.00 93.69 92 LEU A CA 1
ATOM 674 C C . LEU A 1 92 ? 12.018 13.435 33.093 1.00 93.69 92 LEU A C 1
ATOM 676 O O . LEU A 1 92 ? 11.496 14.354 33.716 1.00 93.69 92 LEU A O 1
ATOM 680 N N . ARG A 1 93 ? 12.828 13.650 32.047 1.00 93.00 93 ARG A N 1
ATOM 681 C CA . ARG A 1 93 ? 13.133 14.999 31.537 1.00 93.00 93 ARG A CA 1
ATOM 682 C C . ARG A 1 93 ? 11.877 15.728 31.061 1.00 93.00 93 ARG A C 1
ATOM 684 O O . ARG A 1 93 ? 11.665 16.872 31.439 1.00 93.00 93 ARG A O 1
ATOM 691 N N . SER A 1 94 ? 11.009 15.055 30.304 1.00 91.75 94 SER A N 1
ATOM 692 C CA . SER A 1 94 ? 9.716 15.614 29.883 1.00 91.75 94 SER A CA 1
ATOM 693 C C . SER A 1 94 ? 8.824 15.975 31.075 1.00 91.75 94 SER A C 1
ATOM 695 O O . SER A 1 94 ? 8.144 16.997 31.038 1.00 91.75 94 SER A O 1
ATOM 697 N N . TRP A 1 95 ? 8.812 15.155 32.131 1.00 93.06 95 TRP A N 1
ATOM 698 C CA . TRP A 1 95 ? 8.056 15.450 33.348 1.00 93.06 95 TRP A CA 1
ATOM 699 C C . TRP A 1 95 ? 8.622 16.660 34.097 1.00 93.06 95 TRP A C 1
ATOM 701 O O . TRP A 1 95 ? 7.845 17.519 34.504 1.00 93.06 95 TRP A O 1
ATOM 711 N N . ALA A 1 96 ? 9.949 16.743 34.229 1.00 94.50 96 ALA A N 1
ATOM 712 C CA . ALA A 1 96 ? 10.624 17.855 34.887 1.00 94.50 96 ALA A CA 1
ATOM 713 C C . ALA A 1 96 ? 10.396 19.183 34.150 1.00 94.50 96 ALA A C 1
ATOM 715 O O . ALA A 1 96 ? 10.126 20.180 34.802 1.00 94.50 96 ALA A O 1
ATOM 716 N N . LEU A 1 97 ? 10.429 19.185 32.811 1.00 93.56 97 LEU A N 1
ATOM 717 C CA . LEU A 1 97 ? 10.094 20.369 32.009 1.00 93.56 97 LEU A CA 1
ATOM 718 C C . LEU A 1 97 ? 8.631 20.782 32.205 1.00 93.56 97 LEU A C 1
ATOM 720 O O . LEU A 1 97 ? 8.360 21.940 32.479 1.00 93.56 97 LEU A O 1
ATOM 724 N N . ALA A 1 98 ? 7.695 19.829 32.161 1.00 93.12 98 ALA A N 1
ATOM 725 C CA . ALA A 1 98 ? 6.262 20.102 32.310 1.00 93.12 98 ALA A CA 1
ATOM 726 C C . ALA A 1 98 ? 5.846 20.656 33.688 1.00 93.12 98 ALA A C 1
ATOM 728 O O . ALA A 1 98 ? 4.747 21.194 33.806 1.00 93.12 98 ALA A O 1
ATOM 729 N N . HIS A 1 99 ? 6.679 20.491 34.720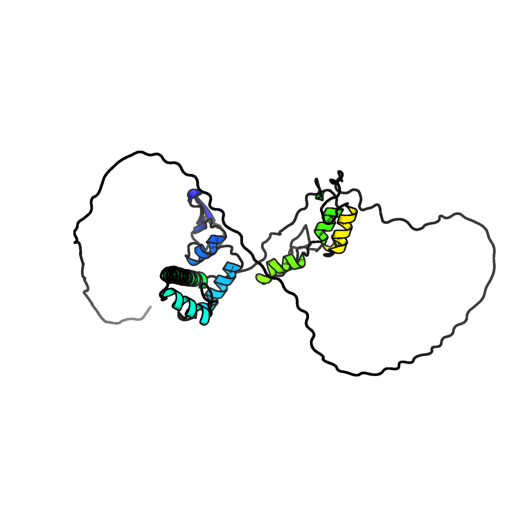 1.00 93.94 99 HIS A N 1
ATOM 730 C CA . HIS A 1 99 ? 6.442 21.000 36.081 1.00 93.94 99 HIS A CA 1
ATOM 731 C C . HIS A 1 99 ? 7.589 21.906 36.556 1.00 93.94 99 HIS A C 1
ATOM 733 O O . HIS A 1 99 ? 7.779 22.089 37.759 1.00 93.94 99 HIS A O 1
ATOM 739 N N . GLY A 1 100 ? 8.396 22.406 35.619 1.00 92.19 100 GLY A N 1
ATOM 740 C CA . GLY A 1 100 ? 9.509 23.299 35.902 1.00 92.19 100 GLY A CA 1
ATOM 741 C C . GLY A 1 100 ? 9.033 24.712 36.224 1.00 92.19 100 GLY A C 1
ATOM 742 O O . GLY A 1 100 ? 7.867 25.049 36.051 1.00 92.19 100 GLY A O 1
ATOM 743 N N . SER A 1 101 ? 9.959 25.548 36.689 1.00 92.00 101 SER A N 1
ATOM 744 C CA . SER A 1 101 ? 9.707 26.969 36.958 1.00 92.00 101 SER A CA 1
ATOM 745 C C . SER A 1 101 ? 9.720 27.849 35.703 1.00 92.00 101 SER A C 1
ATOM 747 O O . SER A 1 101 ? 9.374 29.020 35.790 1.00 92.00 101 SER A O 1
ATOM 749 N N . ASP A 1 102 ? 10.179 27.317 34.569 1.00 94.81 102 ASP A N 1
ATOM 750 C CA . ASP A 1 102 ? 10.107 27.977 33.264 1.00 94.81 102 ASP A CA 1
ATOM 751 C C . ASP A 1 102 ? 8.714 27.726 32.670 1.00 94.81 102 ASP A C 1
ATOM 753 O O . ASP A 1 102 ? 8.408 26.607 32.251 1.00 94.81 102 ASP A O 1
ATOM 757 N N . GLU A 1 103 ? 7.856 28.748 32.712 1.00 93.00 103 GLU A N 1
ATOM 758 C CA . GLU A 1 103 ? 6.444 28.653 32.326 1.00 93.00 103 GLU A CA 1
ATOM 759 C C . GLU A 1 103 ? 6.267 28.304 30.842 1.00 93.00 103 GLU A C 1
ATOM 761 O O . GLU A 1 103 ? 5.460 27.434 30.516 1.00 93.00 103 GLU A O 1
ATOM 766 N N . GLU A 1 104 ? 7.063 28.893 29.946 1.00 94.00 104 GLU A N 1
ATOM 767 C CA . GLU A 1 104 ? 6.975 28.630 28.505 1.00 94.00 104 GLU A CA 1
ATOM 768 C C . GLU A 1 104 ? 7.380 27.182 28.192 1.00 94.00 104 GLU A C 1
ATOM 770 O O . GLU A 1 104 ? 6.662 26.444 27.505 1.00 94.00 104 GLU A O 1
ATOM 775 N N . ALA A 1 105 ? 8.499 26.727 28.764 1.00 91.44 105 ALA A N 1
ATOM 776 C CA . ALA A 1 105 ? 8.937 25.344 28.615 1.00 91.44 105 ALA A CA 1
ATOM 777 C C . ALA A 1 105 ? 7.931 24.351 29.230 1.00 91.44 105 ALA A C 1
ATOM 779 O O . ALA A 1 105 ? 7.717 23.261 28.678 1.00 91.44 105 ALA A O 1
ATOM 780 N N . ALA A 1 106 ? 7.294 24.718 30.348 1.00 93.19 106 ALA A N 1
ATOM 781 C CA . ALA A 1 106 ? 6.273 23.908 30.998 1.00 93.19 106 ALA A CA 1
ATOM 782 C C . ALA A 1 106 ? 5.011 23.779 30.141 1.00 93.19 106 ALA A C 1
ATOM 784 O O . ALA A 1 106 ? 4.536 22.657 29.947 1.00 93.19 106 ALA A O 1
ATOM 785 N N . GLU A 1 107 ? 4.506 24.871 29.568 1.00 94.81 107 GLU A N 1
ATOM 786 C CA . GLU A 1 107 ? 3.336 24.854 28.685 1.00 94.81 107 GLU A CA 1
ATOM 787 C C . GLU A 1 107 ? 3.572 23.995 27.437 1.00 94.81 107 GLU A C 1
ATOM 789 O O . GLU A 1 107 ? 2.766 23.110 27.128 1.00 94.81 107 GLU A O 1
ATOM 794 N N . ILE A 1 108 ? 4.714 24.166 26.759 1.00 93.88 108 ILE A N 1
ATOM 795 C CA . ILE A 1 108 ? 5.083 23.358 25.585 1.00 93.88 108 ILE A CA 1
ATOM 796 C C . ILE A 1 108 ? 5.151 21.871 25.957 1.00 93.88 108 ILE A C 1
ATOM 798 O O . ILE A 1 108 ? 4.605 21.009 25.254 1.00 93.88 108 ILE A O 1
ATOM 802 N N . ALA A 1 109 ? 5.793 21.545 27.082 1.00 92.94 109 ALA A N 1
ATOM 803 C CA . ALA A 1 109 ? 5.921 20.169 27.542 1.00 92.94 109 ALA A CA 1
ATOM 804 C C . ALA A 1 109 ? 4.565 19.563 27.950 1.00 92.94 109 ALA A C 1
ATOM 806 O O . ALA A 1 109 ? 4.294 18.398 27.640 1.00 92.94 109 ALA A O 1
ATOM 807 N N . GLN A 1 110 ? 3.685 20.327 28.600 1.00 93.81 110 GLN A N 1
ATOM 808 C CA . GLN A 1 110 ? 2.330 19.893 28.946 1.00 93.81 110 GLN A CA 1
ATOM 809 C C . GLN A 1 110 ? 1.482 19.643 27.695 1.00 93.81 110 GLN A C 1
ATOM 811 O O . GLN A 1 110 ? 0.864 18.577 27.587 1.00 93.81 110 GLN A O 1
ATOM 816 N N . ALA A 1 111 ? 1.521 20.550 26.716 1.00 95.25 111 ALA A N 1
ATOM 817 C CA . ALA A 1 111 ? 0.827 20.400 25.440 1.00 95.25 111 ALA A CA 1
ATOM 818 C C . ALA A 1 111 ? 1.316 19.162 24.668 1.00 95.25 111 ALA A C 1
ATOM 820 O O . ALA A 1 111 ? 0.509 18.368 24.173 1.00 95.25 111 ALA A O 1
ATOM 821 N N . ALA A 1 112 ? 2.632 18.923 24.627 1.00 92.31 112 ALA A N 1
ATOM 822 C CA . ALA A 1 112 ? 3.207 17.728 24.009 1.00 92.31 112 ALA A CA 1
ATOM 823 C C . ALA A 1 112 ? 2.740 16.434 24.701 1.00 92.31 112 ALA A C 1
ATOM 825 O O . ALA A 1 112 ? 2.391 15.455 24.034 1.00 92.31 112 ALA A O 1
ATOM 826 N N . ARG A 1 113 ? 2.671 16.426 26.039 1.00 92.19 113 ARG A N 1
ATOM 827 C CA . ARG A 1 113 ? 2.167 15.282 26.819 1.00 92.19 113 ARG A CA 1
ATOM 828 C C . ARG A 1 113 ? 0.682 15.049 26.589 1.00 92.19 113 ARG A C 1
ATOM 830 O O . ARG A 1 113 ? 0.267 13.899 26.456 1.00 92.19 113 ARG A O 1
ATOM 837 N N . GLU A 1 114 ? -0.123 16.104 26.517 1.00 94.50 114 GLU A N 1
ATOM 838 C CA . GLU A 1 114 ? -1.542 15.986 26.192 1.00 94.50 114 GLU A CA 1
ATOM 839 C C . GLU A 1 114 ? -1.749 15.426 24.783 1.00 94.50 114 GLU A C 1
ATOM 841 O O . GLU A 1 114 ? -2.533 14.489 24.612 1.00 94.50 114 GLU A O 1
ATOM 846 N N . LYS A 1 115 ? -1.001 15.929 23.795 1.00 94.25 115 LYS A N 1
ATOM 847 C CA . LYS A 1 115 ? -1.008 15.404 22.426 1.00 94.25 115 LYS A CA 1
ATOM 848 C C . LYS A 1 115 ? -0.641 13.923 22.398 1.00 94.25 115 LYS A C 1
ATOM 850 O O . LYS A 1 115 ? -1.337 13.146 21.750 1.00 94.25 115 LYS A O 1
ATOM 855 N N . ASN A 1 116 ? 0.393 13.516 23.137 1.00 92.12 116 ASN A N 1
ATOM 856 C CA . ASN A 1 116 ? 0.783 12.111 23.222 1.00 92.12 116 ASN A CA 1
ATOM 857 C C . ASN A 1 116 ? -0.315 11.256 23.878 1.00 92.12 116 ASN A C 1
ATOM 859 O O . ASN A 1 116 ? -0.694 10.229 23.329 1.00 92.12 116 ASN A O 1
ATOM 863 N N . ARG A 1 117 ? -0.925 11.707 24.986 1.00 92.50 117 ARG A N 1
ATOM 864 C CA . ARG A 1 117 ? -2.069 11.000 25.600 1.00 92.50 117 ARG A CA 1
ATOM 865 C C . ARG A 1 117 ? -3.222 10.813 24.613 1.00 92.50 117 ARG A C 1
ATOM 867 O O . ARG A 1 117 ? -3.757 9.713 24.516 1.00 92.50 117 ARG A O 1
ATOM 874 N N . LYS A 1 118 ? -3.587 11.860 23.864 1.00 95.44 118 LYS A N 1
ATOM 875 C CA . LYS A 1 118 ? -4.628 11.781 22.823 1.00 95.44 118 LYS A CA 1
ATOM 876 C C . LYS A 1 118 ? -4.244 10.783 21.728 1.00 95.44 118 LYS A C 1
ATOM 878 O O . LYS A 1 118 ? -5.076 9.965 21.345 1.00 95.44 118 LYS A O 1
ATOM 883 N N . ALA A 1 119 ? -2.989 10.805 21.280 1.00 94.00 119 ALA A N 1
ATOM 884 C CA . ALA A 1 119 ? -2.477 9.870 20.283 1.00 94.00 119 ALA A CA 1
ATOM 885 C C . ALA A 1 119 ? -2.510 8.415 20.778 1.00 94.00 119 ALA A C 1
ATOM 887 O O . ALA A 1 119 ? -2.945 7.541 20.038 1.00 94.00 119 ALA A O 1
ATOM 888 N N . VAL A 1 120 ? -2.134 8.150 22.034 1.00 92.75 120 VAL A N 1
ATOM 889 C CA . VAL A 1 120 ? -2.207 6.811 22.646 1.00 92.75 120 VAL A CA 1
ATOM 890 C C . VAL A 1 120 ? -3.650 6.312 22.723 1.00 92.75 120 VAL A C 1
ATOM 892 O O . VAL A 1 120 ? -3.912 5.157 22.390 1.00 92.75 120 VAL A O 1
ATOM 895 N N . VAL A 1 121 ? -4.602 7.163 23.124 1.00 93.00 121 VAL A N 1
ATOM 896 C CA . VAL A 1 121 ? -6.028 6.793 23.180 1.00 93.00 121 VAL A CA 1
ATOM 897 C C . VAL A 1 121 ? -6.562 6.467 21.785 1.00 93.00 121 VAL A C 1
ATOM 899 O O . VAL A 1 121 ? -7.175 5.414 21.606 1.00 93.00 121 VAL A O 1
ATOM 902 N N . ALA A 1 122 ? -6.291 7.326 20.797 1.00 93.00 122 ALA A N 1
ATOM 903 C CA . ALA A 1 122 ? -6.699 7.103 19.411 1.00 93.00 122 ALA A CA 1
ATOM 904 C C . ALA A 1 122 ? -6.084 5.817 18.843 1.00 93.00 122 ALA A C 1
ATOM 906 O O . ALA A 1 122 ? -6.795 4.975 18.303 1.00 93.00 122 ALA A O 1
ATOM 907 N N . TYR A 1 123 ? -4.782 5.615 19.055 1.00 92.69 123 TYR A N 1
ATOM 908 C CA . TYR A 1 123 ? -4.078 4.413 18.625 1.00 92.69 123 TYR A CA 1
ATOM 909 C C . TYR A 1 123 ? -4.645 3.148 19.274 1.00 92.69 123 TYR A C 1
ATOM 911 O O . TYR A 1 123 ? -4.902 2.161 18.595 1.00 92.69 123 TYR A O 1
ATOM 919 N N . THR A 1 124 ? -4.914 3.173 20.581 1.00 92.06 124 THR A N 1
ATOM 920 C CA . THR A 1 124 ? -5.484 2.019 21.294 1.00 92.06 124 THR A CA 1
ATOM 921 C C . THR A 1 124 ? -6.883 1.674 20.777 1.00 92.06 124 THR A C 1
ATOM 923 O O . THR A 1 124 ? -7.221 0.496 20.647 1.00 92.06 124 THR A O 1
ATOM 926 N N . ALA A 1 125 ? -7.696 2.684 20.451 1.00 91.81 125 ALA A N 1
ATOM 927 C CA . ALA A 1 125 ? -8.997 2.481 19.821 1.00 91.81 125 ALA A CA 1
ATOM 928 C C . ALA A 1 125 ? -8.859 1.879 18.411 1.00 91.81 125 ALA A C 1
ATOM 930 O O . ALA A 1 125 ? -9.536 0.893 18.116 1.00 91.81 125 ALA A O 1
ATOM 931 N N . GLU A 1 126 ? -7.934 2.396 17.591 1.00 93.38 126 GLU A N 1
ATOM 932 C CA . GLU A 1 126 ? -7.631 1.860 16.256 1.00 93.38 126 GLU A CA 1
ATOM 933 C C . GLU A 1 126 ? -7.232 0.377 16.342 1.00 93.38 126 GLU A C 1
ATOM 935 O O . GLU A 1 126 ? -7.845 -0.483 15.710 1.00 93.38 126 GLU A O 1
ATOM 940 N N . GLN A 1 127 ? -6.270 0.043 17.207 1.00 93.81 127 GLN A N 1
ATOM 941 C CA . GLN A 1 127 ? -5.802 -1.332 17.410 1.00 93.81 127 GLN A CA 1
ATOM 942 C C . GLN A 1 127 ? -6.929 -2.265 17.876 1.00 93.81 127 GLN A C 1
ATOM 944 O O . GLN A 1 127 ? -7.017 -3.415 17.437 1.00 93.81 127 GLN A O 1
ATOM 949 N N . LYS A 1 128 ? -7.845 -1.778 18.723 1.00 92.75 128 LYS A N 1
ATOM 950 C CA . LYS A 1 128 ? -9.015 -2.557 19.143 1.00 92.75 128 LYS A CA 1
ATOM 951 C C . LYS A 1 128 ? -9.926 -2.908 17.962 1.00 92.75 128 LYS A C 1
ATOM 953 O O . LYS A 1 128 ? -10.436 -4.026 17.942 1.00 92.75 128 LYS A O 1
ATOM 958 N N . GLY A 1 129 ? -10.122 -1.989 17.017 1.00 93.81 129 GLY A N 1
ATOM 959 C CA . GLY A 1 129 ? -10.901 -2.232 15.799 1.00 93.81 129 GLY A CA 1
ATOM 960 C C . GLY A 1 129 ? -10.192 -3.168 14.817 1.00 93.81 129 GLY A C 1
ATOM 961 O O . GLY A 1 129 ? -10.809 -4.055 14.235 1.00 93.81 129 GLY A O 1
ATOM 962 N N . LEU A 1 130 ? -8.869 -3.043 14.687 1.00 95.81 130 LEU A N 1
ATOM 963 C CA . LEU A 1 130 ? -8.085 -3.818 13.721 1.00 95.81 130 LEU A CA 1
ATOM 964 C C . LEU A 1 130 ? -7.873 -5.293 14.105 1.00 95.81 130 LEU A C 1
ATOM 966 O O . LEU A 1 130 ? -7.670 -6.134 13.227 1.00 95.81 130 LEU A O 1
ATOM 970 N N . ARG A 1 131 ? -7.926 -5.644 15.397 1.00 93.69 131 ARG A N 1
ATOM 971 C CA . ARG A 1 131 ? -7.572 -6.994 15.898 1.00 93.69 131 ARG A CA 1
ATOM 972 C C . ARG A 1 131 ? -8.465 -8.135 15.394 1.00 93.69 131 ARG A C 1
ATOM 974 O O . ARG A 1 131 ? -8.110 -9.303 15.561 1.00 93.69 131 ARG A O 1
ATOM 981 N N . ASP A 1 132 ? -9.624 -7.812 14.826 1.00 92.81 132 ASP A N 1
ATOM 982 C CA . ASP A 1 132 ? -10.599 -8.792 14.342 1.00 92.81 132 ASP A CA 1
ATOM 983 C C . ASP A 1 132 ? -10.443 -9.088 12.838 1.00 92.81 132 ASP A C 1
ATOM 985 O O . ASP A 1 132 ? -11.030 -10.047 12.332 1.00 92.81 132 ASP A O 1
ATOM 989 N N . PHE A 1 133 ? -9.597 -8.333 12.133 1.00 95.88 133 PHE A N 1
ATOM 990 C CA . PHE A 1 133 ? -9.339 -8.526 10.710 1.00 95.88 133 PHE A CA 1
ATOM 991 C C . PHE A 1 133 ? -8.289 -9.604 10.439 1.00 95.88 133 PHE A C 1
ATOM 993 O O . PHE A 1 133 ? -7.421 -9.909 11.257 1.00 95.88 133 PHE A O 1
ATOM 1000 N N . VAL A 1 134 ? -8.349 -10.178 9.238 1.00 94.81 134 VAL A N 1
ATOM 1001 C CA . VAL A 1 134 ? -7.354 -11.124 8.727 1.00 94.81 134 VAL A CA 1
ATOM 1002 C C . VAL A 1 134 ? -6.746 -10.550 7.459 1.00 94.81 134 VAL A C 1
ATOM 1004 O O . VAL A 1 134 ? -7.458 -10.272 6.499 1.00 94.81 134 VAL A O 1
ATOM 1007 N N . VAL A 1 135 ? -5.419 -10.437 7.435 1.00 94.12 135 VAL A N 1
ATOM 1008 C CA . VAL A 1 135 ? -4.683 -10.036 6.235 1.00 94.12 135 VAL A CA 1
ATOM 1009 C C . VAL A 1 135 ? -4.455 -11.259 5.356 1.00 94.12 135 VAL A C 1
ATOM 1011 O O . VAL A 1 135 ? -3.905 -12.267 5.808 1.00 94.12 135 VAL A O 1
ATOM 1014 N N . ARG A 1 136 ? -4.855 -11.162 4.088 1.00 92.25 136 ARG A N 1
ATOM 1015 C CA . ARG A 1 136 ? -4.510 -12.133 3.046 1.00 92.25 136 ARG A CA 1
ATOM 1016 C C . ARG A 1 136 ? -3.661 -11.439 1.994 1.00 92.25 136 ARG A C 1
ATOM 1018 O O . ARG A 1 136 ? -3.950 -10.307 1.630 1.00 92.25 136 ARG A O 1
ATOM 1025 N N . LYS A 1 137 ? -2.612 -12.119 1.539 1.00 88.69 137 LYS A N 1
ATOM 1026 C CA . LYS A 1 137 ? -1.645 -11.588 0.578 1.00 88.69 137 LYS A CA 1
ATOM 1027 C C . LYS A 1 137 ? -1.612 -12.499 -0.642 1.00 88.69 137 LYS A C 1
ATOM 1029 O O . LYS A 1 137 ? -1.570 -13.719 -0.495 1.00 88.69 137 LYS A O 1
ATOM 1034 N N . SER A 1 138 ? -1.621 -11.908 -1.825 1.00 85.50 138 SER A N 1
ATOM 1035 C CA . SER A 1 138 ? -1.448 -12.599 -3.101 1.00 85.50 138 SER A CA 1
ATOM 1036 C C . SER A 1 138 ? -0.819 -11.644 -4.104 1.00 85.50 138 SER A C 1
ATOM 1038 O O . SER A 1 138 ? -0.954 -10.430 -3.965 1.00 85.50 138 SER A O 1
ATOM 1040 N N . LEU A 1 139 ? -0.162 -12.190 -5.126 1.00 81.38 139 LEU A N 1
ATOM 1041 C CA . LEU A 1 139 ? 0.200 -11.400 -6.297 1.00 81.38 139 LEU A CA 1
ATOM 1042 C C . LEU A 1 139 ? -1.083 -11.017 -7.044 1.00 81.38 139 LEU A C 1
ATOM 1044 O O . LEU A 1 139 ? -1.967 -11.855 -7.234 1.00 81.38 139 LEU A O 1
ATOM 1048 N N . GLU A 1 140 ? -1.194 -9.751 -7.431 1.00 76.62 140 GLU A N 1
ATOM 1049 C CA . GLU A 1 140 ? -2.265 -9.286 -8.308 1.00 76.62 140 GLU A CA 1
ATOM 1050 C C . GLU A 1 140 ? -2.083 -9.911 -9.705 1.00 76.62 140 GLU A C 1
ATOM 1052 O O . GLU A 1 140 ? -0.942 -10.134 -10.122 1.00 76.62 140 GLU A O 1
ATOM 1057 N N . PRO A 1 141 ? -3.156 -10.179 -10.476 1.00 76.12 141 PRO A N 1
ATOM 1058 C CA . PRO A 1 141 ? -3.048 -10.538 -11.894 1.00 76.12 141 PRO A CA 1
ATOM 1059 C C . PRO A 1 141 ? -2.630 -9.337 -12.771 1.00 76.12 141 PRO A C 1
ATOM 1061 O O . PRO A 1 141 ? -3.145 -9.147 -13.871 1.00 76.12 141 PRO A O 1
ATOM 1064 N N . ALA A 1 142 ? -1.706 -8.518 -12.277 1.00 80.12 142 ALA A N 1
ATOM 1065 C CA . ALA A 1 142 ? -1.164 -7.331 -12.908 1.00 80.12 142 ALA A CA 1
ATOM 1066 C C . ALA A 1 142 ? 0.365 -7.346 -12.794 1.00 80.12 142 ALA A C 1
ATOM 1068 O O . ALA A 1 142 ? 0.949 -8.053 -11.972 1.00 80.12 142 ALA A O 1
ATOM 1069 N N . TYR A 1 143 ? 1.023 -6.560 -13.638 1.00 83.88 143 TYR A N 1
ATOM 1070 C CA . TYR A 1 143 ? 2.467 -6.392 -13.615 1.00 83.88 143 TYR A CA 1
ATOM 1071 C C . TYR A 1 143 ? 2.816 -4.922 -13.790 1.00 83.88 143 TYR A C 1
ATOM 1073 O O . TYR A 1 143 ? 2.171 -4.195 -14.545 1.00 83.88 143 TYR A O 1
ATOM 1081 N N . THR A 1 144 ? 3.865 -4.495 -13.100 1.00 86.19 144 THR A N 1
ATOM 1082 C CA . THR A 1 144 ? 4.429 -3.161 -13.278 1.00 86.19 144 THR A CA 1
ATOM 1083 C C . THR A 1 144 ? 5.478 -3.219 -14.375 1.00 86.19 144 THR A C 1
ATOM 1085 O O . THR A 1 144 ? 6.377 -4.060 -14.340 1.00 86.19 144 THR A O 1
ATOM 1088 N N . GLN A 1 145 ? 5.378 -2.311 -15.341 1.00 88.81 145 GLN A N 1
ATOM 1089 C CA . GLN A 1 145 ? 6.325 -2.196 -16.441 1.00 88.81 145 GLN A CA 1
ATOM 1090 C C . GLN A 1 145 ? 6.885 -0.778 -16.511 1.00 88.81 145 GLN A C 1
ATOM 1092 O O . GLN A 1 145 ? 6.138 0.197 -16.501 1.00 88.81 145 GLN A O 1
ATOM 1097 N N . LEU A 1 146 ? 8.206 -0.680 -16.660 1.00 89.69 146 LEU A N 1
ATOM 1098 C CA . LEU A 1 146 ? 8.856 0.526 -17.155 1.00 89.69 146 LEU A CA 1
ATOM 1099 C C . LEU A 1 146 ? 8.927 0.440 -18.683 1.00 89.69 146 LEU A C 1
ATOM 1101 O O . LEU A 1 146 ? 9.618 -0.422 -19.227 1.00 89.69 146 LEU A O 1
ATOM 1105 N N . ALA A 1 147 ? 8.198 1.313 -19.372 1.00 91.25 147 ALA A N 1
ATOM 1106 C CA . ALA A 1 147 ? 8.240 1.426 -20.825 1.00 91.25 147 ALA A CA 1
ATOM 1107 C C . ALA A 1 147 ? 9.111 2.622 -21.228 1.00 91.25 147 ALA A C 1
ATOM 1109 O O . ALA A 1 147 ? 8.899 3.739 -20.759 1.00 91.25 147 ALA A O 1
ATOM 1110 N N . LEU A 1 148 ? 10.092 2.385 -22.099 1.00 92.06 148 LEU A N 1
ATOM 1111 C CA . LEU A 1 148 ? 10.977 3.426 -22.618 1.00 92.06 148 LEU A CA 1
ATOM 1112 C C . LEU A 1 148 ? 10.463 3.897 -23.980 1.00 92.06 148 LEU A C 1
ATOM 1114 O O . LEU A 1 148 ? 10.284 3.081 -24.886 1.00 92.06 148 LEU A O 1
ATOM 1118 N N . ASN A 1 149 ? 10.246 5.205 -24.133 1.00 93.62 149 ASN A N 1
ATOM 1119 C CA . ASN A 1 149 ? 9.819 5.782 -25.405 1.00 93.62 149 ASN A CA 1
ATOM 1120 C C . ASN A 1 149 ? 10.979 5.769 -26.413 1.00 93.62 149 ASN A C 1
ATOM 1122 O O . ASN A 1 149 ? 11.892 6.581 -26.318 1.00 93.62 149 ASN A O 1
ATOM 1126 N N . GLY A 1 150 ? 10.936 4.848 -27.375 1.00 93.75 150 GLY A N 1
ATOM 1127 C CA . GLY A 1 150 ? 11.948 4.732 -28.427 1.00 93.75 150 GLY A CA 1
ATOM 1128 C C . GLY A 1 150 ? 11.725 5.625 -29.649 1.00 93.75 150 GLY A C 1
ATOM 1129 O O . GLY A 1 150 ? 12.494 5.522 -30.597 1.00 93.75 150 GLY A O 1
ATOM 1130 N N . GLU A 1 151 ? 10.675 6.447 -29.677 1.00 94.00 151 GLU A N 1
ATOM 1131 C CA . GLU A 1 151 ? 10.315 7.239 -30.860 1.00 94.00 151 GLU A CA 1
ATOM 1132 C C . GLU A 1 151 ? 11.076 8.566 -30.945 1.00 94.00 151 GLU A C 1
ATOM 1134 O O . GLU A 1 151 ? 11.361 9.047 -32.039 1.00 94.00 151 GLU A O 1
ATOM 1139 N N . SER A 1 152 ? 11.405 9.177 -29.804 1.00 90.19 152 SER A N 1
ATOM 1140 C CA . SER A 1 152 ? 11.979 10.523 -29.772 1.00 90.19 152 SER A CA 1
ATOM 1141 C C . SER A 1 152 ? 12.836 10.782 -28.534 1.00 90.19 152 SER A C 1
ATOM 1143 O O . SER A 1 152 ? 12.778 10.061 -27.534 1.00 90.19 152 SER A O 1
ATOM 1145 N N . GLY A 1 153 ? 13.637 11.848 -28.606 1.00 90.06 153 GLY A N 1
ATOM 1146 C CA . GLY A 1 153 ? 14.509 12.281 -27.520 1.00 90.06 153 GLY A CA 1
ATOM 1147 C C . GLY A 1 153 ? 15.683 11.326 -27.255 1.00 90.06 153 GLY A C 1
ATOM 1148 O O . GLY A 1 153 ? 16.021 10.497 -28.099 1.00 90.06 153 GLY A O 1
ATOM 1149 N N . PRO A 1 154 ? 16.318 11.421 -26.072 1.00 90.88 154 PRO A N 1
ATOM 1150 C CA . PRO A 1 154 ? 17.478 10.606 -25.692 1.00 90.88 154 PRO A CA 1
ATOM 1151 C C . PRO A 1 154 ? 17.278 9.094 -25.798 1.00 90.88 154 PRO A C 1
ATOM 1153 O O . PRO A 1 154 ? 18.223 8.358 -26.057 1.00 90.88 154 PRO A O 1
ATOM 1156 N N . LEU A 1 155 ? 16.046 8.633 -25.582 1.00 94.69 155 LEU A N 1
ATOM 1157 C CA . LEU A 1 155 ? 15.694 7.218 -25.595 1.00 94.69 155 LEU A CA 1
ATOM 1158 C C . LEU A 1 155 ? 15.427 6.685 -27.009 1.00 94.69 155 LEU A C 1
ATOM 1160 O O . LEU A 1 155 ? 15.177 5.489 -27.136 1.00 94.69 155 LEU A O 1
ATOM 1164 N N . ALA A 1 156 ? 15.503 7.514 -28.060 1.00 94.38 156 ALA A N 1
ATOM 1165 C CA . ALA A 1 156 ? 15.449 7.055 -29.450 1.00 94.38 156 ALA A CA 1
ATOM 1166 C C . ALA A 1 156 ? 16.665 6.177 -29.811 1.00 94.38 156 ALA A C 1
ATOM 1168 O O . ALA A 1 156 ? 16.516 5.147 -30.480 1.00 94.38 156 ALA A O 1
ATOM 1169 N N . ASP A 1 157 ? 17.835 6.499 -29.249 1.00 94.31 157 ASP A N 1
ATOM 1170 C CA . ASP A 1 157 ? 19.047 5.688 -29.364 1.00 94.31 157 ASP A CA 1
ATOM 1171 C C . ASP A 1 157 ? 18.897 4.384 -28.557 1.00 94.31 157 ASP A C 1
ATOM 1173 O O . ASP A 1 157 ? 18.635 4.388 -27.347 1.00 94.31 157 ASP A O 1
ATOM 1177 N N . ASP A 1 158 ? 19.054 3.237 -29.225 1.00 93.69 158 ASP A N 1
ATOM 1178 C CA . ASP A 1 158 ? 18.903 1.938 -28.573 1.00 93.69 158 ASP A CA 1
ATOM 1179 C C . ASP A 1 158 ? 19.984 1.669 -27.520 1.00 93.69 158 ASP A C 1
ATOM 1181 O O . ASP A 1 158 ? 19.696 1.011 -26.518 1.00 93.69 158 ASP A O 1
ATOM 1185 N N . ARG A 1 159 ? 21.181 2.247 -27.676 1.00 94.44 159 ARG A N 1
ATOM 1186 C CA . ARG A 1 159 ? 22.281 2.111 -26.713 1.00 94.44 159 ARG A CA 1
ATOM 1187 C C . ARG A 1 159 ? 21.927 2.765 -25.391 1.00 94.44 159 ARG A C 1
ATOM 1189 O O . ARG A 1 159 ? 22.170 2.178 -24.342 1.00 94.44 159 ARG A O 1
ATOM 1196 N N . VAL A 1 160 ? 21.266 3.924 -25.435 1.00 94.56 160 VAL A N 1
ATOM 1197 C CA . VAL A 1 160 ? 20.776 4.610 -24.233 1.00 94.56 160 VAL A CA 1
ATOM 1198 C C . VAL A 1 160 ? 19.706 3.761 -23.542 1.00 94.56 160 VAL A C 1
ATOM 1200 O O . VAL A 1 160 ? 19.758 3.582 -22.327 1.00 94.56 160 VAL A O 1
ATOM 1203 N N . ARG A 1 161 ? 18.779 3.146 -24.292 1.00 94.50 161 ARG A N 1
ATOM 1204 C CA . ARG A 1 161 ? 17.775 2.236 -23.702 1.00 94.50 161 ARG A CA 1
ATOM 1205 C C . ARG A 1 161 ? 18.407 0.993 -23.071 1.00 94.50 161 ARG A C 1
ATOM 1207 O O . ARG A 1 161 ? 18.014 0.604 -21.973 1.00 94.50 161 ARG A O 1
ATOM 1214 N N . ARG A 1 162 ? 19.393 0.383 -23.737 1.00 93.00 162 ARG A N 1
ATOM 1215 C CA . ARG A 1 162 ? 20.155 -0.761 -23.206 1.00 93.00 162 ARG A CA 1
ATOM 1216 C C . ARG A 1 162 ? 20.944 -0.376 -21.956 1.00 93.00 162 ARG A C 1
ATOM 1218 O O . ARG A 1 162 ? 20.957 -1.147 -21.003 1.00 93.00 162 ARG A O 1
ATOM 1225 N N . ALA A 1 163 ? 21.541 0.815 -21.931 1.00 94.25 163 ALA A N 1
ATOM 1226 C CA . ALA A 1 163 ? 22.242 1.326 -20.760 1.00 94.25 163 ALA A CA 1
ATOM 1227 C C . ALA A 1 163 ? 21.301 1.491 -19.561 1.00 94.25 163 ALA A C 1
ATOM 1229 O O . ALA A 1 163 ? 21.618 1.027 -18.471 1.00 94.25 163 ALA A O 1
ATOM 1230 N N . VAL A 1 164 ? 20.115 2.078 -19.767 1.00 93.88 164 VAL A N 1
ATOM 1231 C CA . VAL A 1 164 ? 19.090 2.190 -18.714 1.00 93.88 164 VAL A CA 1
ATOM 1232 C C . VAL A 1 164 ? 18.667 0.807 -18.215 1.00 93.88 164 VAL A C 1
ATOM 1234 O O . VAL A 1 164 ? 18.589 0.598 -17.008 1.00 93.88 164 VAL A O 1
ATOM 1237 N N . ALA A 1 165 ? 18.439 -0.152 -19.117 1.00 92.12 165 ALA A N 1
ATOM 1238 C CA . ALA A 1 165 ? 18.064 -1.512 -18.735 1.00 92.12 165 ALA A CA 1
ATOM 1239 C C . ALA A 1 165 ? 19.145 -2.215 -17.891 1.00 92.12 165 ALA A C 1
ATOM 1241 O O . ALA A 1 165 ? 18.798 -2.852 -16.901 1.00 92.12 165 ALA A O 1
ATOM 1242 N N . ARG A 1 166 ? 20.433 -2.065 -18.243 1.00 92.94 166 ARG A N 1
ATOM 1243 C CA . ARG A 1 166 ? 21.571 -2.647 -17.500 1.00 92.94 166 ARG A CA 1
ATOM 1244 C C . ARG A 1 166 ? 21.879 -1.931 -16.192 1.00 92.94 166 ARG A C 1
ATOM 1246 O O . ARG A 1 166 ? 22.416 -2.542 -15.278 1.00 92.94 166 ARG A O 1
ATOM 1253 N N . ALA A 1 167 ? 21.558 -0.646 -16.079 1.00 94.19 167 ALA A N 1
ATOM 1254 C CA . ALA A 1 167 ? 21.777 0.095 -14.843 1.00 94.19 167 ALA A CA 1
ATOM 1255 C C . ALA A 1 167 ? 20.828 -0.351 -13.714 1.00 94.19 167 ALA A C 1
ATOM 1257 O O . ALA A 1 167 ? 21.190 -0.253 -12.543 1.00 94.19 167 ALA A O 1
ATOM 1258 N N . LEU A 1 168 ? 19.629 -0.839 -14.054 1.00 93.06 168 LEU A N 1
ATOM 1259 C CA . LEU A 1 168 ? 18.581 -1.192 -13.095 1.00 93.06 168 LEU A CA 1
ATOM 1260 C C . LEU A 1 168 ? 18.763 -2.604 -12.517 1.00 93.06 168 LEU A C 1
ATOM 1262 O O . LEU A 1 168 ? 18.666 -3.593 -13.242 1.00 93.06 168 LEU A O 1
ATOM 1266 N N . ASP A 1 169 ? 18.908 -2.705 -11.192 1.00 92.81 169 ASP A N 1
ATOM 1267 C CA . ASP A 1 169 ? 18.831 -3.987 -10.482 1.00 92.81 169 ASP A CA 1
ATOM 1268 C C . ASP A 1 169 ? 17.368 -4.396 -10.273 1.00 92.81 169 ASP A C 1
ATOM 1270 O O . ASP A 1 169 ? 16.665 -3.963 -9.356 1.00 92.81 169 ASP A O 1
ATOM 1274 N N . ARG A 1 170 ? 16.886 -5.259 -11.164 1.00 91.75 170 ARG A N 1
ATOM 1275 C CA . ARG A 1 170 ? 15.508 -5.755 -11.124 1.00 91.75 170 ARG A CA 1
ATOM 1276 C C . ARG A 1 170 ? 15.257 -6.675 -9.933 1.00 91.75 170 ARG A C 1
ATOM 1278 O O . ARG A 1 170 ? 14.132 -6.707 -9.434 1.00 91.75 170 ARG A O 1
ATOM 1285 N N . GLU A 1 171 ? 16.262 -7.424 -9.493 1.00 91.62 171 GLU A N 1
ATOM 1286 C CA . GLU A 1 171 ? 16.134 -8.344 -8.365 1.00 91.62 171 GLU A CA 1
ATOM 1287 C C . GLU A 1 171 ? 16.085 -7.587 -7.041 1.00 91.62 171 GLU A C 1
ATOM 1289 O O . GLU A 1 171 ? 15.285 -7.919 -6.168 1.00 91.62 171 GLU A O 1
ATOM 1294 N N . GLU A 1 172 ? 16.908 -6.553 -6.880 1.00 93.56 172 GLU A N 1
ATOM 1295 C CA . GLU A 1 172 ? 16.846 -5.641 -5.738 1.00 93.56 172 GLU A CA 1
ATOM 1296 C C . GLU A 1 172 ? 15.510 -4.895 -5.688 1.00 93.56 172 GLU A C 1
ATOM 1298 O O . GLU A 1 172 ? 14.877 -4.856 -4.629 1.00 93.56 172 GLU A O 1
ATOM 1303 N N . LEU A 1 173 ? 15.014 -4.389 -6.824 1.00 91.56 173 LEU A N 1
ATOM 1304 C CA . LEU A 1 173 ? 13.683 -3.775 -6.899 1.00 91.56 173 LEU A CA 1
ATOM 1305 C C . LEU A 1 173 ? 12.585 -4.756 -6.461 1.00 91.56 173 LEU A C 1
ATOM 1307 O O . LEU A 1 173 ? 11.744 -4.420 -5.622 1.00 91.56 173 LEU A O 1
ATOM 1311 N N . ALA A 1 174 ? 12.607 -5.990 -6.976 1.00 90.81 174 ALA A N 1
ATOM 1312 C CA . ALA A 1 174 ? 11.640 -7.017 -6.595 1.00 90.81 174 ALA A CA 1
ATOM 1313 C C . ALA A 1 174 ? 11.737 -7.374 -5.101 1.00 90.81 174 ALA A C 1
ATOM 1315 O O . ALA A 1 174 ? 10.707 -7.489 -4.435 1.00 90.81 174 ALA A O 1
ATOM 1316 N N . ARG A 1 175 ? 12.950 -7.508 -4.547 1.00 92.94 175 ARG A N 1
ATOM 1317 C CA . ARG A 1 175 ? 13.183 -7.784 -3.116 1.00 92.94 175 ARG A CA 1
ATOM 1318 C C . ARG A 1 175 ? 12.701 -6.656 -2.218 1.00 92.94 175 ARG A C 1
ATOM 1320 O O . ARG A 1 175 ? 12.056 -6.937 -1.212 1.00 92.94 175 ARG A O 1
ATOM 1327 N N . THR A 1 176 ? 12.955 -5.411 -2.599 1.00 91.38 176 THR A N 1
ATOM 1328 C CA . THR A 1 176 ? 12.557 -4.228 -1.828 1.00 91.38 176 THR A CA 1
ATOM 1329 C C . THR A 1 176 ? 11.039 -4.138 -1.682 1.00 91.38 176 THR A C 1
ATOM 1331 O O . THR A 1 176 ? 10.539 -3.824 -0.605 1.00 91.38 176 THR A O 1
ATOM 1334 N N . VAL A 1 177 ? 10.291 -4.466 -2.740 1.00 86.81 177 VAL A N 1
ATOM 1335 C CA . VAL A 1 177 ? 8.822 -4.378 -2.738 1.00 86.81 177 VAL A CA 1
ATOM 1336 C C . VAL A 1 177 ? 8.165 -5.639 -2.166 1.00 86.81 177 VAL A C 1
ATOM 1338 O O . VAL A 1 177 ? 7.253 -5.550 -1.346 1.00 86.81 177 VAL A O 1
ATOM 1341 N N . LEU A 1 178 ? 8.603 -6.827 -2.592 1.00 87.75 178 LEU A N 1
ATOM 1342 C CA . LEU A 1 178 ? 7.925 -8.093 -2.280 1.00 87.75 178 LEU A CA 1
ATOM 1343 C C . LEU A 1 178 ? 8.450 -8.759 -1.001 1.00 87.75 178 LEU A C 1
ATOM 1345 O O . LEU A 1 178 ? 7.696 -9.470 -0.331 1.00 87.75 178 LEU A O 1
ATOM 1349 N N . GLY A 1 179 ? 9.709 -8.503 -0.635 1.00 87.06 179 GLY A N 1
ATOM 1350 C CA . GLY A 1 179 ? 10.358 -9.057 0.555 1.00 87.06 179 GLY A CA 1
ATOM 1351 C C . GLY A 1 179 ? 9.623 -8.722 1.856 1.00 87.06 179 GLY A C 1
ATOM 1352 O O . GLY A 1 179 ? 9.243 -9.654 2.568 1.00 87.06 179 GLY A O 1
ATOM 1353 N N . PRO A 1 180 ? 9.317 -7.440 2.147 1.00 84.38 180 PRO A N 1
ATOM 1354 C CA . PRO A 1 180 ? 8.552 -7.055 3.338 1.00 84.38 180 PRO A CA 1
ATOM 1355 C C . PRO A 1 180 ? 7.158 -7.695 3.408 1.00 84.38 180 PRO A C 1
ATOM 1357 O O . PRO A 1 180 ? 6.604 -7.920 4.483 1.00 84.38 180 PRO A O 1
ATOM 1360 N N . LEU A 1 181 ? 6.579 -8.041 2.256 1.00 82.56 181 LEU A N 1
ATOM 1361 C CA . LEU A 1 181 ? 5.270 -8.684 2.185 1.00 82.56 181 LEU A CA 1
ATOM 1362 C C . LEU A 1 181 ? 5.336 -10.201 2.421 1.00 82.56 181 LEU A C 1
ATOM 1364 O O . LEU A 1 181 ? 4.287 -10.816 2.633 1.00 82.56 181 LEU A O 1
ATOM 1368 N N . GLY A 1 182 ? 6.533 -10.795 2.434 1.00 84.88 182 GLY A N 1
ATOM 1369 C CA . GLY A 1 182 ? 6.736 -12.244 2.481 1.00 84.88 182 GLY A CA 1
ATOM 1370 C C . GLY A 1 182 ? 6.338 -12.937 1.175 1.00 84.88 182 GLY A C 1
ATOM 1371 O O . GLY A 1 182 ? 5.966 -14.109 1.191 1.00 84.88 182 GLY A O 1
ATOM 1372 N N . LEU A 1 183 ? 6.350 -12.206 0.056 1.00 85.88 183 LEU A N 1
ATOM 1373 C CA . LEU A 1 183 ? 5.998 -12.720 -1.266 1.00 85.88 183 LEU A CA 1
ATOM 1374 C C . LEU A 1 183 ? 7.259 -13.131 -2.049 1.00 85.88 183 LEU A C 1
ATOM 1376 O O . LEU A 1 183 ? 8.343 -12.612 -1.777 1.00 85.88 183 LEU A O 1
ATOM 1380 N N . PRO A 1 184 ? 7.150 -14.042 -3.039 1.00 85.75 184 PRO A N 1
ATOM 1381 C CA . PRO A 1 184 ? 8.286 -14.431 -3.870 1.00 85.75 184 PRO A CA 1
ATOM 1382 C C . PRO A 1 184 ? 8.875 -13.228 -4.617 1.00 85.75 184 PRO A C 1
ATOM 1384 O O . PRO A 1 184 ? 8.266 -12.707 -5.548 1.00 85.75 184 PRO A O 1
ATOM 1387 N N . ALA A 1 185 ? 10.078 -12.806 -4.230 1.00 87.44 185 ALA A N 1
ATOM 1388 C CA . ALA A 1 185 ? 10.772 -11.659 -4.807 1.00 87.44 185 ALA A CA 1
ATOM 1389 C C . ALA A 1 185 ? 11.505 -12.017 -6.111 1.00 87.44 185 ALA A C 1
ATOM 1391 O O . ALA A 1 185 ? 12.732 -12.002 -6.166 1.00 87.44 185 ALA A O 1
ATOM 1392 N N . LYS A 1 186 ? 10.752 -12.382 -7.154 1.00 87.25 186 LYS A N 1
ATOM 1393 C CA . LYS A 1 186 ? 11.302 -12.685 -8.483 1.00 87.25 186 LYS A CA 1
ATOM 1394 C C . LYS A 1 186 ? 10.767 -11.706 -9.530 1.00 87.25 186 LYS A C 1
ATOM 1396 O O . LYS A 1 186 ? 9.546 -11.566 -9.629 1.00 87.25 186 LYS A O 1
ATOM 1401 N N . PRO A 1 187 ? 11.634 -11.057 -10.326 1.00 88.62 187 PRO A N 1
ATOM 1402 C CA . PRO A 1 187 ? 11.188 -10.227 -11.436 1.00 88.62 187 PRO A CA 1
ATOM 1403 C C . PRO A 1 187 ? 10.395 -11.037 -12.463 1.00 88.62 187 PRO A C 1
ATOM 1405 O O . PRO A 1 187 ? 10.711 -12.192 -12.748 1.00 88.62 187 PRO A O 1
ATOM 1408 N N . LEU A 1 188 ? 9.385 -10.410 -13.065 1.00 88.38 188 LEU A N 1
ATOM 1409 C CA . LEU A 1 188 ? 8.716 -10.974 -14.233 1.00 88.38 188 LEU A CA 1
ATOM 1410 C C . LEU A 1 188 ? 9.607 -10.783 -15.455 1.00 88.38 188 LEU A C 1
ATOM 1412 O O . LEU A 1 188 ? 9.974 -9.658 -15.789 1.00 88.38 188 LEU A O 1
ATOM 1416 N N . GLY A 1 189 ? 9.955 -11.884 -16.111 1.00 88.81 189 GLY A N 1
ATOM 1417 C CA . GLY A 1 189 ? 10.893 -11.895 -17.231 1.00 88.81 189 GLY A CA 1
ATOM 1418 C C . GLY A 1 18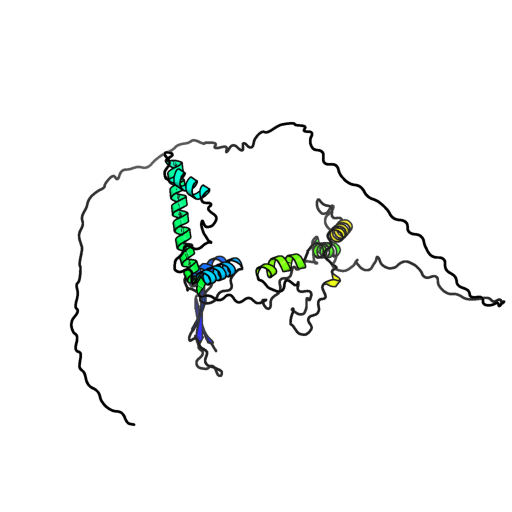9 ? 10.254 -12.055 -18.611 1.00 88.81 189 GLY A C 1
ATOM 1419 O O . GLY A 1 189 ? 10.954 -12.109 -19.619 1.00 88.81 189 GLY A O 1
ATOM 1420 N N . SER A 1 190 ? 8.927 -12.149 -18.674 1.00 88.50 190 SER A N 1
ATOM 1421 C CA . SER A 1 190 ? 8.172 -12.356 -19.909 1.00 88.50 190 SER A CA 1
ATOM 1422 C C . SER A 1 190 ? 7.265 -11.165 -20.201 1.00 88.50 190 SER A C 1
ATOM 1424 O O . SER A 1 190 ? 6.630 -10.628 -19.298 1.00 88.50 190 SER A O 1
ATOM 1426 N N . HIS A 1 191 ? 7.173 -10.789 -21.477 1.00 85.00 191 HIS A N 1
ATOM 1427 C CA . HIS A 1 191 ? 6.228 -9.777 -21.964 1.00 85.00 191 HIS A CA 1
ATOM 1428 C C . HIS A 1 191 ? 4.890 -10.372 -22.430 1.00 85.00 191 HIS A C 1
ATOM 1430 O O . HIS A 1 191 ? 3.994 -9.621 -22.800 1.00 85.00 191 HIS A O 1
ATOM 1436 N N . LEU A 1 192 ? 4.764 -11.705 -22.459 1.00 85.94 192 LEU A N 1
ATOM 1437 C CA . LEU A 1 192 ? 3.597 -12.401 -23.017 1.00 85.94 192 LEU A CA 1
ATOM 1438 C C . LEU A 1 192 ? 2.766 -13.121 -21.956 1.00 85.94 192 LEU A C 1
ATOM 1440 O O . LEU A 1 192 ? 1.545 -13.166 -22.067 1.00 85.94 192 LEU A O 1
ATOM 1444 N N . ALA A 1 193 ? 3.420 -13.701 -20.950 1.00 86.31 193 ALA A N 1
ATOM 1445 C CA . ALA A 1 193 ? 2.766 -14.502 -19.923 1.00 86.31 193 ALA A CA 1
ATOM 1446 C C . ALA A 1 193 ? 3.264 -14.112 -18.529 1.00 86.31 193 ALA A C 1
ATOM 1448 O O . ALA A 1 193 ? 4.429 -13.776 -18.342 1.00 86.31 193 ALA A O 1
ATOM 1449 N N . LEU A 1 194 ? 2.391 -14.197 -17.531 1.00 85.75 194 LEU A N 1
ATOM 1450 C CA . LEU A 1 194 ? 2.748 -13.987 -16.127 1.00 85.75 194 LEU A CA 1
ATOM 1451 C C . LEU A 1 194 ? 3.244 -15.277 -15.475 1.00 85.75 194 LEU A C 1
ATOM 1453 O O . LEU A 1 194 ? 2.945 -16.383 -15.934 1.00 85.75 194 LEU A O 1
ATOM 1457 N N . ALA A 1 195 ? 3.975 -15.139 -14.368 1.00 81.06 195 ALA A N 1
ATOM 1458 C CA . ALA A 1 195 ? 4.380 -16.283 -13.561 1.00 81.06 195 ALA A CA 1
ATOM 1459 C C . ALA A 1 195 ? 3.144 -17.109 -13.150 1.00 81.06 195 ALA A C 1
ATOM 1461 O O . ALA A 1 195 ? 2.166 -16.571 -12.634 1.00 81.06 195 ALA A O 1
ATOM 1462 N N . GLY A 1 196 ? 3.184 -18.419 -13.403 1.00 82.12 196 GLY A N 1
ATOM 1463 C CA . GLY A 1 196 ? 2.072 -19.340 -13.134 1.00 82.12 196 GLY A CA 1
ATOM 1464 C C . GLY A 1 196 ? 1.092 -19.544 -14.296 1.00 82.12 196 GLY A C 1
ATOM 1465 O O . GLY A 1 196 ? 0.255 -20.440 -14.215 1.00 82.12 196 GLY A O 1
ATOM 1466 N N . GLN A 1 197 ? 1.198 -18.783 -15.391 1.00 87.19 197 GLN A N 1
ATOM 1467 C CA . GLN A 1 197 ? 0.403 -19.030 -16.597 1.00 87.19 197 GLN A CA 1
ATOM 1468 C C . GLN A 1 197 ? 1.042 -20.115 -17.485 1.00 87.19 197 GLN A C 1
ATOM 1470 O O . GLN A 1 197 ? 2.274 -20.174 -17.595 1.00 87.19 197 GLN A O 1
ATOM 1475 N N . PRO A 1 198 ? 0.238 -20.964 -18.162 1.00 90.31 198 PRO A N 1
ATOM 1476 C CA . PRO A 1 198 ? 0.750 -21.888 -19.168 1.00 90.31 198 PRO A CA 1
ATOM 1477 C C . PRO A 1 198 ? 1.562 -21.146 -20.233 1.00 90.31 198 PRO A C 1
ATOM 1479 O O . PRO A 1 198 ? 1.117 -20.137 -20.771 1.00 90.31 198 PRO A O 1
ATOM 1482 N N . GLY A 1 199 ? 2.759 -21.648 -20.536 1.00 87.75 199 GLY A N 1
ATOM 1483 C CA . GLY A 1 199 ? 3.652 -21.019 -21.512 1.00 87.75 199 GLY A CA 1
ATOM 1484 C C . GLY A 1 199 ? 4.549 -19.909 -20.956 1.00 87.75 199 GLY A C 1
ATOM 1485 O O . GLY A 1 199 ? 5.319 -19.344 -21.732 1.00 87.75 199 GLY A O 1
ATOM 1486 N N . TYR A 1 200 ? 4.523 -19.625 -19.645 1.00 90.50 200 TYR A N 1
ATOM 1487 C CA . TYR A 1 200 ? 5.501 -18.724 -19.030 1.00 90.50 200 TYR A CA 1
ATOM 1488 C C . TYR A 1 200 ? 6.935 -19.194 -19.290 1.00 90.50 200 TYR A C 1
ATOM 1490 O O . TYR A 1 200 ? 7.322 -20.307 -18.924 1.00 90.50 200 TYR A O 1
ATOM 1498 N N . LYS A 1 201 ? 7.730 -18.306 -19.889 1.00 90.19 201 LYS A N 1
ATOM 1499 C CA . LYS A 1 201 ? 9.178 -18.435 -20.038 1.00 90.19 201 LYS A CA 1
ATOM 1500 C C . LYS A 1 201 ? 9.809 -17.071 -19.837 1.00 90.19 201 LYS A C 1
ATOM 1502 O O . LYS A 1 201 ? 9.365 -16.091 -20.437 1.00 90.19 201 LYS A O 1
ATOM 1507 N N . ASP A 1 202 ? 10.834 -17.031 -19.001 1.00 89.25 202 ASP A N 1
ATOM 1508 C CA . ASP A 1 202 ? 11.651 -15.840 -18.827 1.00 89.25 202 ASP A CA 1
ATOM 1509 C C . ASP A 1 202 ? 12.491 -15.609 -20.093 1.00 89.25 202 ASP A C 1
ATOM 1511 O O . ASP A 1 202 ? 13.251 -16.485 -20.504 1.00 89.25 202 ASP A O 1
ATOM 1515 N N . GLY A 1 203 ? 12.304 -14.455 -20.735 1.00 88.38 203 GLY A N 1
ATOM 1516 C CA . GLY A 1 203 ? 13.077 -14.008 -21.896 1.00 88.38 203 GLY A CA 1
ATOM 1517 C C . GLY A 1 203 ? 13.957 -12.794 -21.596 1.00 88.38 203 GLY A C 1
ATOM 1518 O O . GLY A 1 203 ? 14.539 -12.213 -22.510 1.00 88.38 203 GLY A O 1
ATOM 1519 N N . SER A 1 204 ? 14.045 -12.380 -20.332 1.00 85.88 204 SER A N 1
ATOM 1520 C CA . SER A 1 204 ? 14.715 -11.142 -19.943 1.00 85.88 204 SER A CA 1
ATOM 1521 C C . SER A 1 204 ? 16.235 -11.187 -20.075 1.00 85.88 204 SER A C 1
ATOM 1523 O O . SER A 1 204 ? 16.841 -10.129 -20.231 1.00 85.88 204 SER A O 1
ATOM 1525 N N . GLY A 1 205 ? 16.834 -12.382 -20.140 1.00 82.56 205 GLY A N 1
ATOM 1526 C CA . GLY A 1 205 ? 18.271 -12.560 -20.379 1.00 82.56 205 GLY A CA 1
ATOM 1527 C C . GLY A 1 205 ? 18.778 -11.918 -21.679 1.00 82.56 205 GLY A C 1
ATOM 1528 O O . GLY A 1 205 ? 19.954 -11.585 -21.774 1.00 82.56 205 GLY A O 1
ATOM 1529 N N . ALA A 1 206 ? 17.903 -11.646 -22.658 1.00 82.62 206 ALA A N 1
ATOM 1530 C CA . ALA A 1 206 ? 18.269 -10.907 -23.871 1.00 82.62 206 ALA A CA 1
ATOM 1531 C C . ALA A 1 206 ? 18.756 -9.468 -23.594 1.00 82.62 206 ALA A C 1
ATOM 1533 O O . ALA A 1 206 ? 19.464 -8.886 -24.416 1.00 82.62 206 ALA A O 1
ATOM 1534 N N . LEU A 1 207 ? 18.386 -8.884 -22.449 1.00 77.06 207 LEU A N 1
ATOM 1535 C CA . LEU A 1 207 ? 18.843 -7.556 -22.030 1.00 77.06 207 LEU A CA 1
ATOM 1536 C C . LEU A 1 207 ? 20.250 -7.591 -21.406 1.00 77.06 207 LEU A C 1
ATOM 1538 O O . LEU A 1 207 ? 20.941 -6.569 -21.423 1.00 77.06 207 LEU A O 1
ATOM 1542 N N . GLY A 1 208 ? 20.704 -8.767 -20.961 1.00 81.94 208 GLY A N 1
ATOM 1543 C CA . GLY A 1 208 ? 21.882 -8.956 -20.114 1.00 81.94 208 GLY A CA 1
ATOM 1544 C C . GLY A 1 208 ? 21.590 -8.719 -18.632 1.00 81.94 208 GLY A C 1
ATOM 1545 O O . GLY A 1 208 ? 20.498 -8.278 -18.265 1.00 81.94 208 GLY A O 1
ATOM 1546 N N . ASP A 1 209 ? 22.582 -9.022 -17.799 1.00 87.88 209 ASP A N 1
ATOM 1547 C CA . ASP A 1 209 ? 22.522 -8.796 -16.356 1.00 87.88 209 ASP A CA 1
ATOM 1548 C C . ASP A 1 209 ? 22.671 -7.308 -16.007 1.00 87.88 209 ASP A C 1
ATOM 1550 O O . ASP A 1 209 ? 23.039 -6.471 -16.842 1.00 87.88 209 ASP A O 1
ATOM 1554 N N . GLN A 1 210 ? 22.385 -6.978 -14.748 1.00 93.94 210 GLN A N 1
ATOM 1555 C CA . GLN A 1 210 ? 22.670 -5.656 -14.208 1.00 93.94 210 GLN A CA 1
ATOM 1556 C C . GLN A 1 210 ? 24.187 -5.404 -14.257 1.00 93.94 210 GLN A C 1
ATOM 1558 O O . GLN A 1 210 ? 24.970 -6.187 -13.725 1.00 93.94 210 GLN A O 1
ATOM 1563 N N . ASN A 1 211 ? 24.601 -4.331 -14.935 1.00 95.12 211 ASN A N 1
ATOM 1564 C CA . ASN A 1 211 ? 26.004 -3.964 -15.102 1.00 95.12 211 ASN A CA 1
ATOM 1565 C C . ASN A 1 211 ? 26.147 -2.447 -15.304 1.00 95.12 211 ASN A C 1
ATOM 1567 O O . ASN A 1 211 ? 25.856 -1.902 -16.375 1.00 95.12 211 ASN A O 1
ATOM 1571 N N . THR A 1 212 ? 26.607 -1.751 -14.262 1.00 94.00 212 THR A N 1
ATOM 1572 C CA . THR A 1 212 ? 26.787 -0.292 -14.289 1.00 94.00 212 THR A CA 1
ATOM 1573 C C . THR A 1 212 ? 27.955 0.153 -15.166 1.00 94.00 212 THR A C 1
ATOM 1575 O O . THR A 1 212 ? 27.879 1.231 -15.756 1.00 94.00 212 THR A O 1
ATOM 1578 N N . GLU A 1 213 ? 29.014 -0.648 -15.286 1.00 94.56 213 GLU A N 1
ATOM 1579 C CA . GLU A 1 213 ? 30.188 -0.326 -16.104 1.00 94.56 213 GLU A CA 1
ATOM 1580 C C . GLU A 1 213 ? 29.843 -0.379 -17.591 1.00 94.56 213 GLU A C 1
ATOM 1582 O O . GLU A 1 213 ? 30.094 0.574 -18.329 1.00 94.56 213 GLU A O 1
ATOM 1587 N N . GLU A 1 214 ? 29.171 -1.443 -18.024 1.00 93.50 214 GLU A N 1
ATOM 1588 C CA . GLU A 1 214 ? 28.687 -1.563 -19.399 1.00 93.50 214 GLU A CA 1
ATOM 1589 C C . GLU A 1 214 ? 27.606 -0.531 -19.720 1.00 93.50 214 GLU A C 1
ATOM 1591 O O . GLU A 1 214 ? 27.581 0.008 -20.825 1.00 93.50 214 GLU A O 1
ATOM 1596 N N . ALA A 1 215 ? 26.733 -0.199 -18.762 1.00 94.81 215 ALA A N 1
ATOM 1597 C CA . ALA A 1 215 ? 25.785 0.896 -18.935 1.00 94.81 215 ALA A CA 1
ATOM 1598 C C . ALA A 1 215 ? 26.510 2.233 -19.176 1.00 94.81 215 ALA A C 1
ATOM 1600 O O . ALA A 1 215 ? 26.136 2.982 -20.079 1.00 94.81 215 ALA A O 1
ATOM 1601 N N . GLN A 1 216 ? 27.574 2.523 -18.419 1.00 94.31 216 GLN A N 1
ATOM 1602 C CA . GLN A 1 216 ? 28.396 3.719 -18.627 1.00 94.31 216 GLN A CA 1
ATOM 1603 C C . GLN A 1 216 ? 29.129 3.689 -19.973 1.00 94.31 216 GLN A C 1
ATOM 1605 O O . GLN A 1 216 ? 29.187 4.721 -20.640 1.00 94.31 216 GLN A O 1
ATOM 1610 N N . ALA A 1 217 ? 29.634 2.530 -20.401 1.00 94.31 217 ALA A N 1
ATOM 1611 C CA . ALA A 1 217 ? 30.268 2.367 -21.707 1.00 94.31 217 ALA A CA 1
ATOM 1612 C C . ALA A 1 217 ? 29.280 2.625 -22.859 1.00 94.31 217 ALA A C 1
ATOM 1614 O O . ALA A 1 217 ? 29.574 3.412 -23.755 1.00 94.31 217 ALA A O 1
ATOM 1615 N N . LEU A 1 218 ? 28.070 2.059 -22.791 1.00 94.12 218 LEU A N 1
ATOM 1616 C CA . LEU A 1 218 ? 27.004 2.292 -23.775 1.00 94.12 218 LEU A CA 1
ATOM 1617 C C . LEU A 1 218 ? 26.588 3.768 -23.850 1.00 94.12 218 LEU A C 1
ATOM 1619 O O . LEU A 1 218 ? 26.320 4.286 -24.935 1.00 94.12 218 LEU A O 1
ATOM 1623 N N . LEU A 1 219 ? 26.545 4.457 -22.706 1.00 94.12 219 LEU A N 1
ATOM 1624 C CA . LEU A 1 219 ? 26.285 5.896 -22.647 1.00 94.12 219 LEU A CA 1
ATOM 1625 C C . LEU A 1 219 ? 27.436 6.704 -23.262 1.00 94.12 219 LEU A C 1
ATOM 1627 O O . LEU A 1 219 ? 27.177 7.619 -24.044 1.00 94.12 219 LEU A O 1
ATOM 1631 N N . ALA A 1 220 ? 28.689 6.355 -22.968 1.00 93.00 220 ALA A N 1
ATOM 1632 C CA . ALA A 1 220 ? 29.861 7.009 -23.547 1.00 93.00 220 ALA A CA 1
ATOM 1633 C C . ALA A 1 220 ? 29.915 6.842 -25.074 1.00 93.00 220 ALA A C 1
ATOM 1635 O O . ALA A 1 220 ? 30.117 7.824 -25.790 1.00 93.00 220 ALA A O 1
ATOM 1636 N N . ASP A 1 221 ? 29.630 5.640 -25.581 1.00 92.88 221 ASP A N 1
ATOM 1637 C CA . ASP A 1 221 ? 29.506 5.366 -27.017 1.00 92.88 221 ASP A CA 1
ATOM 1638 C C . ASP A 1 221 ? 28.387 6.194 -27.665 1.00 92.88 221 ASP A C 1
ATOM 1640 O O . ASP A 1 221 ? 28.483 6.593 -28.831 1.00 92.88 221 ASP A O 1
ATOM 1644 N N . ALA A 1 222 ? 27.322 6.477 -26.911 1.00 92.06 222 ALA A N 1
ATOM 1645 C CA . ALA A 1 222 ? 26.233 7.363 -27.310 1.00 92.06 222 ALA A CA 1
ATOM 1646 C C . ALA A 1 222 ? 26.543 8.865 -27.121 1.00 92.06 222 ALA A C 1
ATOM 1648 O O . ALA A 1 222 ? 25.681 9.704 -27.378 1.00 92.06 222 ALA A O 1
ATOM 1649 N N . GLY A 1 223 ? 27.764 9.228 -26.714 1.00 91.12 223 GLY A N 1
ATOM 1650 C CA . GLY A 1 223 ? 28.211 10.619 -26.569 1.00 91.12 223 GLY A CA 1
ATOM 1651 C C . GLY A 1 223 ? 27.820 11.287 -25.246 1.00 91.12 223 GLY A C 1
ATOM 1652 O O . GLY A 1 223 ? 27.851 12.518 -25.140 1.00 91.12 223 GLY A O 1
ATOM 1653 N N . TRP A 1 224 ? 27.444 10.501 -24.237 1.00 90.19 224 TRP A N 1
ATOM 1654 C CA . TRP A 1 224 ? 27.116 10.994 -22.901 1.00 90.19 224 TRP A CA 1
ATOM 1655 C C . TRP A 1 224 ? 28.348 11.040 -22.002 1.00 90.19 224 TRP A C 1
ATOM 1657 O O . TRP A 1 224 ? 29.198 10.153 -22.017 1.00 90.19 224 TRP A O 1
ATOM 1667 N N . THR A 1 225 ? 28.414 12.069 -21.163 1.00 86.06 225 THR A N 1
ATOM 1668 C CA . THR A 1 225 ? 29.429 12.208 -20.112 1.00 86.06 225 THR A CA 1
ATOM 1669 C C . THR A 1 225 ? 28.751 12.371 -18.754 1.00 86.06 225 THR A C 1
ATOM 1671 O O . THR A 1 225 ? 27.539 12.575 -18.678 1.00 86.06 225 THR A O 1
ATOM 1674 N N . ARG A 1 226 ? 29.516 12.317 -17.655 1.00 76.88 226 ARG A N 1
ATOM 1675 C CA . ARG A 1 226 ? 28.980 12.462 -16.284 1.00 76.88 226 ARG A CA 1
ATOM 1676 C C . ARG A 1 226 ? 28.297 13.820 -16.006 1.00 76.88 226 ARG A C 1
ATOM 1678 O O . ARG A 1 226 ? 27.675 13.957 -14.962 1.00 76.88 226 ARG A O 1
ATOM 1685 N N . GLY A 1 227 ? 28.365 14.784 -16.933 1.00 70.88 227 GLY A N 1
ATOM 1686 C CA . GLY A 1 227 ? 27.631 16.059 -16.900 1.00 70.88 227 GLY A CA 1
ATOM 1687 C C . GLY A 1 227 ? 26.432 16.153 -17.860 1.00 70.88 227 GLY A C 1
ATOM 1688 O O . GLY A 1 227 ? 25.870 17.234 -18.005 1.00 70.88 227 GLY A O 1
ATOM 1689 N N . GLY A 1 228 ? 26.048 15.059 -18.528 1.00 68.56 228 GLY A N 1
ATOM 1690 C CA . GLY A 1 228 ? 24.995 15.030 -19.550 1.00 68.56 228 GLY A CA 1
ATOM 1691 C C . GLY A 1 228 ? 25.527 14.792 -20.968 1.00 68.56 228 GLY A C 1
ATOM 1692 O O . GLY A 1 228 ? 26.715 14.519 -21.176 1.00 68.56 228 GLY A O 1
ATOM 1693 N N . ALA A 1 229 ? 24.629 14.845 -21.954 1.00 62.59 229 ALA A N 1
ATOM 1694 C CA . ALA A 1 229 ? 24.993 14.699 -23.361 1.00 62.59 229 ALA A CA 1
ATOM 1695 C C . ALA A 1 229 ? 25.828 15.899 -23.825 1.00 62.59 229 ALA A C 1
ATOM 1697 O O . ALA A 1 229 ? 25.443 17.048 -23.613 1.00 62.59 229 ALA A O 1
ATOM 1698 N N . VAL A 1 230 ? 26.962 15.634 -24.480 1.00 59.84 230 VAL A N 1
ATOM 1699 C CA . VAL A 1 230 ? 27.872 16.686 -24.974 1.00 59.84 230 VAL A CA 1
ATOM 1700 C C . VAL A 1 230 ? 27.256 17.456 -26.152 1.00 59.84 230 VAL A C 1
ATOM 1702 O O . VAL A 1 230 ? 27.583 18.618 -26.380 1.00 59.84 230 VAL A O 1
ATOM 1705 N N . GLN A 1 231 ? 26.339 16.826 -26.891 1.00 58.94 231 GLN A N 1
ATOM 1706 C CA . GLN A 1 231 ? 25.529 17.427 -27.953 1.00 58.94 231 GLN A CA 1
ATOM 1707 C C . GLN A 1 231 ? 24.115 16.823 -27.928 1.00 58.94 231 GLN A C 1
ATOM 1709 O O . GLN A 1 231 ? 23.964 15.690 -27.462 1.00 58.94 231 GLN A O 1
ATOM 1714 N N . PRO A 1 232 ? 23.075 17.530 -28.418 1.00 54.75 232 PRO A N 1
ATOM 1715 C CA . PRO A 1 232 ? 21.742 16.945 -28.540 1.00 54.75 232 PRO A CA 1
ATOM 1716 C C . PRO A 1 232 ? 21.795 15.669 -29.401 1.00 54.75 232 PRO A C 1
ATOM 1718 O O . PRO A 1 232 ? 22.556 15.628 -30.375 1.00 54.75 232 PRO A O 1
ATOM 1721 N N . PRO A 1 233 ? 21.021 14.622 -29.051 1.00 55.94 233 PRO A N 1
ATOM 1722 C CA . PRO A 1 233 ? 21.027 13.373 -29.801 1.00 55.94 233 PRO A CA 1
ATOM 1723 C C . PRO A 1 233 ? 20.644 13.654 -31.257 1.00 55.94 233 PRO A C 1
ATOM 1725 O O . PRO A 1 233 ? 19.603 14.248 -31.527 1.00 55.94 233 PRO A O 1
ATOM 1728 N N . LYS A 1 234 ? 21.506 13.247 -32.197 1.00 57.31 234 LYS A N 1
ATOM 1729 C CA . LYS A 1 234 ? 21.163 13.220 -33.626 1.00 57.31 234 LYS A CA 1
ATOM 1730 C C . LYS A 1 234 ? 19.997 12.249 -33.811 1.00 57.31 234 LYS A C 1
ATOM 1732 O O . LYS A 1 234 ? 19.995 11.207 -33.156 1.00 57.31 234 LYS A O 1
ATOM 1737 N N . ASP A 1 235 ? 19.046 12.581 -34.684 1.00 49.69 235 ASP A N 1
ATOM 1738 C CA . ASP A 1 235 ? 17.848 11.777 -34.953 1.00 49.69 235 ASP A CA 1
ATOM 1739 C C . ASP A 1 235 ? 18.222 10.328 -35.304 1.00 49.69 235 ASP A C 1
ATOM 1741 O O . ASP A 1 235 ? 18.551 9.993 -36.442 1.00 49.69 235 ASP A O 1
ATOM 1745 N N . THR A 1 236 ? 18.204 9.454 -34.302 1.00 51.25 236 THR A N 1
ATOM 1746 C CA . THR A 1 236 ? 18.443 8.024 -34.463 1.00 51.25 236 THR A CA 1
ATOM 1747 C C . THR A 1 236 ? 17.079 7.365 -34.538 1.00 51.25 236 THR A C 1
ATOM 1749 O O . THR A 1 236 ? 16.356 7.249 -33.553 1.00 51.25 236 THR A O 1
ATOM 1752 N N . LYS A 1 237 ? 16.675 6.982 -35.752 1.00 46.94 237 LYS A N 1
ATOM 1753 C CA . LYS A 1 237 ? 15.442 6.222 -35.959 1.00 46.94 237 LYS A CA 1
ATOM 1754 C C . LYS A 1 237 ? 15.586 4.859 -35.280 1.00 46.94 237 LYS A C 1
ATOM 1756 O O . LYS A 1 237 ? 16.602 4.187 -35.452 1.00 46.94 237 LYS A O 1
ATOM 1761 N N . ALA A 1 238 ? 14.563 4.449 -34.533 1.00 38.25 238 ALA A N 1
ATOM 1762 C CA . ALA A 1 238 ? 14.552 3.180 -33.817 1.00 38.25 238 ALA A CA 1
ATOM 1763 C C . ALA A 1 238 ? 14.927 1.996 -34.736 1.00 38.25 238 ALA A C 1
ATOM 1765 O O . ALA A 1 238 ? 14.189 1.670 -35.666 1.00 38.25 238 ALA A O 1
ATOM 1766 N N . GLY A 1 239 ? 16.056 1.338 -34.439 1.00 50.72 239 GLY A N 1
ATOM 1767 C CA . GLY A 1 239 ? 16.346 -0.026 -34.894 1.00 50.72 239 GLY A CA 1
ATOM 1768 C C . GLY A 1 239 ? 17.402 -0.245 -35.986 1.00 50.72 239 GLY A C 1
ATOM 1769 O O . GLY A 1 239 ? 17.371 -1.324 -36.565 1.00 50.72 239 GLY A O 1
ATOM 1770 N N . SER A 1 240 ? 18.327 0.678 -36.292 1.00 44.06 240 SER A N 1
ATOM 1771 C CA . SER A 1 240 ? 19.213 0.491 -37.466 1.00 44.06 240 SER A CA 1
ATOM 1772 C C . SER A 1 240 ? 20.724 0.281 -37.265 1.00 44.06 240 SER A C 1
ATOM 1774 O O . SER A 1 240 ? 21.392 0.131 -38.283 1.00 44.06 240 SER A O 1
ATOM 1776 N N . GLU A 1 241 ? 21.317 0.213 -36.062 1.00 44.38 241 GLU A N 1
ATOM 1777 C CA . GLU A 1 241 ? 22.803 0.157 -35.978 1.00 44.38 241 GLU A CA 1
ATOM 1778 C C . GLU A 1 241 ? 23.456 -0.897 -35.066 1.00 44.38 241 GLU A C 1
ATOM 1780 O O . GLU A 1 241 ? 24.679 -0.908 -34.939 1.00 44.38 241 GLU A O 1
ATOM 1785 N N . ALA A 1 242 ? 22.720 -1.870 -34.521 1.00 41.88 242 ALA A N 1
ATOM 1786 C CA . ALA A 1 242 ? 23.347 -2.920 -33.702 1.00 41.88 242 ALA A CA 1
ATOM 1787 C C . ALA A 1 242 ? 24.002 -4.083 -34.494 1.00 41.88 242 ALA A C 1
ATOM 1789 O O . ALA A 1 242 ? 24.706 -4.887 -33.892 1.00 41.88 242 ALA A O 1
ATOM 1790 N N . GLU A 1 243 ? 23.838 -4.192 -35.821 1.00 35.84 243 GLU A N 1
ATOM 1791 C CA . GLU A 1 243 ? 24.338 -5.357 -36.593 1.00 35.84 243 GLU A CA 1
ATOM 1792 C C . GLU A 1 243 ? 25.694 -5.170 -37.307 1.00 35.84 243 GLU A C 1
ATOM 1794 O O . GLU A 1 243 ? 26.224 -6.127 -37.865 1.00 35.84 243 GLU A O 1
ATOM 1799 N N . LYS A 1 244 ? 26.318 -3.982 -37.300 1.00 35.91 244 LYS A N 1
ATOM 1800 C CA . LYS A 1 244 ? 27.508 -3.718 -38.150 1.00 35.91 244 LYS A CA 1
ATOM 1801 C C . LYS A 1 244 ? 28.883 -3.763 -37.475 1.00 35.91 244 LYS A C 1
ATOM 1803 O O . LYS A 1 244 ? 29.872 -3.383 -38.101 1.00 35.91 244 LYS A O 1
ATOM 1808 N N . LYS A 1 245 ? 29.006 -4.283 -36.253 1.00 34.72 245 LYS A N 1
ATOM 1809 C CA . LYS A 1 245 ? 30.321 -4.563 -35.639 1.00 34.72 245 LYS A CA 1
ATOM 1810 C C . LYS A 1 245 ? 30.395 -5.992 -35.111 1.00 34.72 245 LYS A C 1
ATOM 1812 O O . LYS A 1 245 ? 30.419 -6.228 -33.913 1.00 34.72 245 LYS A O 1
ATOM 1817 N N . GLY A 1 246 ? 30.436 -6.944 -36.038 1.00 34.81 246 GLY A N 1
ATOM 1818 C CA . GLY A 1 246 ? 30.603 -8.359 -35.718 1.00 34.81 246 GLY A CA 1
ATOM 1819 C C . GLY A 1 246 ? 30.900 -9.232 -36.933 1.00 34.81 246 GLY A C 1
ATOM 1820 O O . GLY A 1 246 ? 30.354 -10.318 -37.026 1.00 34.81 246 GLY A O 1
ATOM 1821 N N . ALA A 1 247 ? 31.703 -8.761 -37.894 1.00 35.38 247 ALA A N 1
ATOM 1822 C CA . ALA A 1 247 ? 32.229 -9.622 -38.957 1.00 35.38 247 ALA A CA 1
ATOM 1823 C C . ALA A 1 247 ? 33.461 -8.992 -39.627 1.00 35.38 247 ALA A C 1
ATOM 1825 O O . ALA A 1 247 ? 33.329 -8.179 -40.543 1.00 35.38 247 ALA A O 1
ATOM 1826 N N . LYS A 1 248 ? 34.665 -9.371 -39.181 1.00 27.84 248 LYS A N 1
ATOM 1827 C CA . LYS A 1 248 ? 35.858 -9.405 -40.041 1.00 27.84 248 LYS A CA 1
ATOM 1828 C C . LYS A 1 248 ? 36.958 -10.289 -39.444 1.00 27.84 248 LYS A C 1
ATOM 1830 O O . LYS A 1 248 ? 37.387 -10.050 -38.321 1.00 27.84 248 LYS A O 1
ATOM 1835 N N . GLY A 1 249 ? 37.400 -11.247 -40.259 1.00 27.20 249 GLY A N 1
ATOM 1836 C CA . GLY A 1 249 ? 38.527 -12.163 -40.060 1.00 27.20 249 GLY A CA 1
ATOM 1837 C C . GLY A 1 249 ? 38.047 -13.614 -40.151 1.00 27.20 249 GLY A C 1
ATOM 1838 O O . GLY A 1 249 ? 37.256 -14.033 -39.320 1.00 27.20 249 GLY A O 1
ATOM 1839 N N . ASP A 1 250 ? 38.388 -14.443 -41.130 1.00 28.39 250 ASP A N 1
ATOM 1840 C CA . ASP A 1 250 ? 39.173 -14.310 -42.355 1.00 28.39 250 ASP A CA 1
ATOM 1841 C C . ASP A 1 250 ? 38.694 -15.428 -43.296 1.00 28.39 250 ASP A C 1
ATOM 1843 O O . ASP A 1 250 ? 38.387 -16.533 -42.849 1.00 28.39 250 ASP A O 1
ATOM 1847 N N . ALA A 1 251 ? 38.646 -15.159 -44.597 1.00 28.94 251 ALA A N 1
ATOM 1848 C CA . ALA A 1 251 ? 38.576 -16.193 -45.622 1.00 28.94 251 ALA A CA 1
ATOM 1849 C C . ALA A 1 251 ? 39.498 -15.781 -46.772 1.00 28.94 251 ALA A C 1
ATOM 1851 O O . ALA A 1 251 ? 39.337 -14.672 -47.290 1.00 28.94 251 ALA A O 1
ATOM 1852 N N . PRO A 1 252 ? 40.413 -16.650 -47.227 1.00 33.75 252 PRO A N 1
ATOM 1853 C CA . PRO A 1 252 ? 40.939 -16.580 -48.575 1.00 33.75 252 PRO A CA 1
ATOM 1854 C C . PRO A 1 252 ? 40.303 -17.669 -49.448 1.00 33.75 252 PRO A C 1
ATOM 1856 O O . PRO A 1 252 ? 40.078 -18.800 -49.020 1.00 33.75 252 PRO A O 1
ATOM 1859 N N . GLY A 1 253 ? 39.972 -17.271 -50.676 1.00 28.08 253 GLY A N 1
ATOM 1860 C CA . GLY A 1 253 ? 39.293 -18.088 -51.672 1.00 28.08 253 GLY A CA 1
ATOM 1861 C C . GLY A 1 253 ? 40.170 -19.157 -52.325 1.00 28.08 253 GLY A C 1
ATOM 1862 O O . GLY A 1 253 ? 41.397 -19.128 -52.283 1.00 28.08 253 GLY A O 1
ATOM 1863 N N . THR A 1 254 ? 39.474 -20.091 -52.958 1.00 23.27 254 THR A N 1
ATOM 1864 C CA . THR A 1 254 ? 39.963 -21.188 -53.797 1.00 23.27 254 THR A CA 1
ATOM 1865 C C . THR A 1 254 ? 40.301 -20.731 -55.218 1.00 23.27 254 THR A C 1
ATOM 1867 O O . THR A 1 254 ? 39.473 -20.061 -55.836 1.00 23.27 254 THR A O 1
ATOM 1870 N N . ALA A 1 255 ? 41.430 -21.198 -55.761 1.00 26.86 255 ALA A N 1
ATOM 1871 C CA . ALA A 1 255 ? 41.559 -21.681 -57.142 1.00 26.86 255 ALA A CA 1
ATOM 1872 C C . ALA A 1 255 ? 42.821 -22.566 -57.293 1.00 26.86 255 ALA A C 1
ATOM 1874 O O . ALA A 1 255 ? 43.867 -22.250 -56.732 1.00 26.86 255 ALA A O 1
ATOM 1875 N N . GLU A 1 256 ? 42.630 -23.668 -58.021 1.00 25.84 256 GLU A N 1
ATOM 1876 C CA . GLU A 1 256 ? 43.507 -24.761 -58.504 1.00 25.84 256 GLU A CA 1
ATOM 1877 C C . GLU A 1 256 ? 44.823 -24.269 -59.172 1.00 25.84 256 GLU A C 1
ATOM 1879 O O . GLU A 1 256 ? 44.929 -23.091 -59.498 1.00 25.84 256 GLU A O 1
ATOM 1884 N N . ASP A 1 257 ? 45.889 -25.025 -59.472 1.00 25.05 257 ASP A N 1
ATOM 1885 C CA . ASP A 1 257 ? 46.218 -26.460 -59.560 1.00 25.05 257 ASP A CA 1
ATOM 1886 C C . ASP A 1 257 ? 47.767 -26.577 -59.687 1.00 25.05 257 ASP A C 1
ATOM 1888 O O . ASP A 1 257 ? 48.383 -25.624 -60.172 1.00 25.05 257 ASP A O 1
ATOM 1892 N N . ALA A 1 258 ? 48.373 -27.720 -59.309 1.00 26.06 258 ALA A N 1
ATOM 1893 C CA . ALA A 1 258 ? 49.579 -28.354 -59.908 1.00 26.06 258 ALA A CA 1
ATOM 1894 C C . ALA A 1 258 ? 50.396 -29.238 -58.925 1.00 26.06 258 ALA A C 1
ATOM 1896 O O . ALA A 1 258 ? 50.973 -28.774 -57.944 1.00 26.06 258 ALA A O 1
ATOM 1897 N N . GLU A 1 259 ? 50.457 -30.524 -59.287 1.00 23.94 259 GLU A N 1
ATOM 1898 C CA . GLU A 1 259 ? 51.305 -31.657 -58.865 1.00 23.94 259 GLU A CA 1
ATOM 1899 C C . GLU A 1 259 ? 52.700 -31.357 -58.260 1.00 23.94 259 GLU A C 1
ATOM 1901 O O . GLU A 1 259 ? 53.457 -30.564 -58.817 1.00 23.94 259 GLU A O 1
ATOM 1906 N N . LYS A 1 260 ? 53.134 -32.122 -57.233 1.00 25.36 260 LYS A N 1
ATOM 1907 C CA . LYS A 1 260 ? 53.954 -33.361 -57.375 1.00 25.36 260 LYS A CA 1
ATOM 1908 C C . LYS A 1 260 ? 54.453 -33.938 -56.026 1.00 25.36 260 LYS A C 1
ATOM 1910 O O . LYS A 1 260 ? 55.134 -33.263 -55.270 1.00 25.36 260 LYS A O 1
ATOM 1915 N N . GLU A 1 261 ? 54.105 -35.210 -55.818 1.00 23.91 261 GLU A N 1
ATOM 1916 C CA . GLU A 1 261 ? 54.790 -36.364 -55.188 1.00 23.91 261 GLU A CA 1
ATOM 1917 C C . GLU A 1 261 ? 55.740 -36.308 -53.961 1.00 23.91 261 GLU A C 1
ATOM 1919 O O . GLU A 1 261 ? 56.666 -35.510 -53.880 1.00 23.91 261 GLU A O 1
ATOM 1924 N N . ALA A 1 262 ? 55.592 -37.400 -53.175 1.00 25.09 262 ALA A N 1
ATOM 1925 C CA . ALA A 1 262 ? 56.579 -38.141 -52.358 1.00 25.09 262 ALA A CA 1
ATOM 1926 C C . ALA A 1 262 ? 56.988 -37.535 -50.992 1.00 25.09 262 ALA A C 1
ATOM 1928 O O . ALA A 1 262 ? 57.232 -36.346 -50.880 1.00 25.09 262 ALA A O 1
ATOM 1929 N N . ALA A 1 263 ? 57.136 -38.273 -49.884 1.00 26.67 263 ALA A N 1
ATOM 1930 C CA . ALA A 1 263 ? 57.014 -39.697 -49.577 1.00 26.67 263 ALA A CA 1
ATOM 1931 C C . ALA A 1 263 ? 56.861 -39.896 -48.045 1.00 26.67 263 ALA A C 1
ATOM 1933 O O . ALA A 1 263 ? 57.268 -39.050 -47.256 1.00 26.67 263 ALA A O 1
ATOM 1934 N N . GLU A 1 264 ? 56.242 -41.028 -47.698 1.00 23.48 264 GLU A N 1
ATOM 1935 C CA . GLU A 1 264 ? 56.475 -41.992 -46.601 1.00 23.48 264 GLU A CA 1
ATOM 1936 C C . GLU A 1 264 ? 57.184 -41.645 -45.270 1.00 23.48 264 GLU A C 1
ATOM 1938 O O . GLU A 1 264 ? 58.240 -41.025 -45.224 1.00 23.48 264 GLU A O 1
ATOM 1943 N N . GLY A 1 265 ? 56.686 -42.303 -44.204 1.00 24.67 265 GLY A N 1
ATOM 1944 C CA . GLY A 1 265 ? 57.494 -42.792 -43.070 1.00 24.67 265 GLY A CA 1
ATOM 1945 C C . GLY A 1 265 ? 57.005 -42.335 -41.690 1.00 24.67 265 GLY A C 1
ATOM 1946 O O . GLY A 1 265 ? 57.318 -41.236 -41.263 1.00 24.67 265 GLY A O 1
ATOM 1947 N N . ALA A 1 266 ? 56.120 -43.095 -41.029 1.00 26.83 266 ALA A N 1
ATOM 1948 C CA . ALA A 1 266 ? 56.441 -44.028 -39.923 1.00 26.83 266 ALA A CA 1
ATOM 1949 C C . ALA A 1 266 ? 56.745 -43.325 -38.574 1.00 26.83 266 ALA A C 1
ATOM 1951 O O . ALA A 1 266 ? 57.743 -42.636 -38.431 1.00 26.83 266 ALA A O 1
ATOM 1952 N N . LYS A 1 267 ? 55.795 -43.367 -37.625 1.00 23.25 267 LYS A N 1
ATOM 1953 C CA . LYS A 1 267 ? 55.742 -44.270 -36.443 1.00 23.25 267 LYS A CA 1
ATOM 1954 C C . LYS A 1 267 ? 56.822 -44.007 -35.383 1.00 23.25 267 LYS A C 1
ATOM 1956 O O . LYS A 1 267 ? 58.004 -44.129 -35.671 1.00 23.25 267 LYS A O 1
ATOM 1961 N N . GLY A 1 268 ? 56.383 -43.840 -34.133 1.00 24.64 268 GLY A N 1
ATOM 1962 C CA . GLY A 1 268 ? 57.228 -44.043 -32.955 1.00 24.64 268 GLY A CA 1
ATOM 1963 C C . GLY A 1 268 ? 56.703 -43.353 -31.701 1.00 24.64 268 GLY A C 1
ATOM 1964 O O . GLY A 1 268 ? 56.965 -42.173 -31.506 1.00 24.64 268 GLY A O 1
ATOM 1965 N N . ASP A 1 269 ? 55.967 -44.113 -30.892 1.00 24.88 269 ASP A N 1
ATOM 1966 C CA . ASP A 1 269 ? 55.624 -43.848 -29.492 1.00 24.88 269 ASP A CA 1
ATOM 1967 C C . ASP A 1 269 ? 56.873 -43.615 -28.615 1.00 24.88 269 ASP A C 1
ATOM 1969 O O . ASP A 1 269 ? 57.921 -44.188 -28.897 1.00 24.88 269 ASP A O 1
ATOM 1973 N N . GLU A 1 270 ? 56.768 -42.826 -27.537 1.00 26.36 270 GLU A N 1
ATOM 1974 C CA . GLU A 1 270 ? 56.786 -43.342 -26.150 1.00 26.36 270 GLU A CA 1
ATOM 1975 C C . GLU A 1 270 ? 56.796 -42.235 -25.077 1.00 26.36 270 GLU A C 1
ATOM 1977 O O . GLU A 1 270 ? 57.283 -41.119 -25.254 1.00 26.36 270 GLU A O 1
ATOM 1982 N N . GLU A 1 271 ? 56.196 -42.610 -23.949 1.00 25.06 271 GLU A N 1
ATOM 1983 C CA . GLU A 1 271 ? 55.985 -41.896 -22.694 1.00 25.06 271 GLU A CA 1
ATOM 1984 C C . GLU A 1 271 ? 57.262 -41.678 -21.855 1.00 25.06 271 GLU A C 1
ATOM 1986 O O . GLU A 1 271 ? 58.215 -42.443 -21.951 1.00 25.06 271 GLU A O 1
ATOM 1991 N N . ALA A 1 272 ? 57.210 -40.696 -20.936 1.00 27.14 272 ALA A N 1
ATOM 1992 C CA . ALA A 1 272 ? 57.512 -40.806 -19.485 1.00 27.14 272 ALA A CA 1
ATOM 1993 C C . ALA A 1 272 ? 57.923 -39.427 -18.913 1.00 27.14 272 ALA A C 1
ATOM 1995 O O . ALA A 1 272 ? 58.948 -38.860 -19.271 1.00 27.14 272 ALA A O 1
ATOM 1996 N N . LYS A 1 273 ? 57.041 -38.753 -18.160 1.00 27.30 273 LYS A N 1
ATOM 1997 C CA . LYS A 1 273 ? 57.023 -38.630 -16.681 1.00 27.30 273 LYS A CA 1
ATOM 1998 C C . LYS A 1 273 ? 58.338 -38.207 -15.994 1.00 27.30 273 LYS A C 1
ATOM 2000 O O . LYS A 1 273 ? 59.251 -39.009 -15.855 1.00 27.30 273 LYS A O 1
ATOM 2005 N N . SER A 1 274 ? 58.289 -37.050 -15.322 1.00 26.81 274 SER A N 1
ATOM 2006 C CA . SER A 1 274 ? 58.816 -36.895 -13.954 1.00 26.81 274 SER A CA 1
ATOM 2007 C C . SER A 1 274 ? 58.111 -35.759 -13.187 1.00 26.81 274 SER A C 1
ATOM 2009 O O . SER A 1 274 ? 58.217 -34.585 -13.531 1.00 26.81 274 SER A O 1
ATOM 2011 N N . GLU A 1 275 ? 57.389 -36.169 -12.143 1.00 27.94 275 GLU A N 1
ATOM 2012 C CA . GLU A 1 275 ? 57.085 -35.501 -10.859 1.00 27.94 275 GLU A CA 1
ATOM 2013 C C . GLU A 1 275 ? 58.345 -34.841 -10.233 1.00 27.94 275 GLU A C 1
ATOM 2015 O O . GLU A 1 275 ? 59.451 -35.170 -10.643 1.00 27.94 275 GLU A O 1
ATOM 2020 N N . LYS A 1 276 ? 58.389 -34.006 -9.184 1.00 26.42 276 LYS A N 1
ATOM 2021 C CA . LYS A 1 276 ? 57.511 -33.247 -8.264 1.00 26.42 276 LYS A CA 1
ATOM 2022 C C . LYS A 1 276 ? 58.502 -32.657 -7.234 1.00 26.42 276 LYS A C 1
ATOM 2024 O O . LYS A 1 276 ? 59.417 -33.377 -6.848 1.00 26.42 276 LYS A O 1
ATOM 2029 N N . ALA A 1 277 ? 5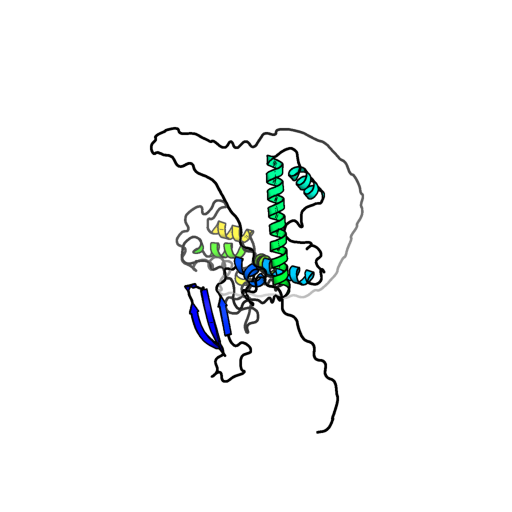8.323 -31.431 -6.733 1.00 27.47 277 ALA A N 1
ATOM 2030 C CA . ALA A 1 277 ? 58.831 -31.046 -5.403 1.00 27.47 277 ALA A CA 1
ATOM 2031 C C . ALA A 1 277 ? 58.185 -29.744 -4.898 1.00 27.47 277 ALA A C 1
ATOM 2033 O O . ALA A 1 277 ? 58.454 -28.657 -5.402 1.00 27.47 277 ALA A O 1
ATOM 2034 N N . GLU A 1 278 ? 57.349 -29.890 -3.871 1.00 27.38 278 GLU A N 1
ATOM 2035 C CA . GLU A 1 278 ? 57.000 -28.856 -2.895 1.00 27.38 278 GLU A CA 1
ATOM 2036 C C . GLU A 1 278 ? 58.181 -28.624 -1.937 1.00 27.38 278 GLU A C 1
ATOM 2038 O O . GLU A 1 278 ? 58.915 -29.566 -1.632 1.00 27.38 278 GLU A O 1
ATOM 2043 N N . ASN A 1 279 ? 58.287 -27.426 -1.354 1.00 25.09 279 ASN A N 1
ATOM 2044 C CA . ASN A 1 279 ? 58.596 -27.324 0.072 1.00 25.09 279 ASN A CA 1
ATOM 2045 C C . ASN A 1 279 ? 58.005 -26.046 0.689 1.00 25.09 279 ASN A C 1
ATOM 2047 O O . ASN A 1 279 ? 58.079 -24.958 0.122 1.00 25.09 279 ASN A O 1
ATOM 2051 N N . GLU A 1 280 ? 57.415 -26.238 1.862 1.00 28.91 280 GLU A N 1
ATOM 2052 C CA . GLU A 1 280 ? 56.709 -25.288 2.717 1.00 28.91 280 GLU A CA 1
ATOM 2053 C C . GLU A 1 280 ? 57.624 -24.656 3.798 1.00 28.91 280 GLU A C 1
ATOM 2055 O O . GLU A 1 280 ? 58.736 -25.129 4.036 1.00 28.91 280 GLU A O 1
ATOM 2060 N N . ARG A 1 281 ? 57.007 -23.741 4.583 1.00 26.83 281 ARG A N 1
ATOM 2061 C CA . ARG A 1 281 ? 57.244 -23.346 6.007 1.00 26.83 281 ARG A CA 1
ATOM 2062 C C . ARG A 1 281 ? 58.082 -22.081 6.221 1.00 26.83 281 ARG A C 1
ATOM 2064 O O . ARG A 1 281 ? 59.084 -21.897 5.553 1.00 26.83 281 ARG A O 1
ATOM 2071 N N . LYS A 1 282 ? 57.805 -21.183 7.182 1.00 26.72 282 LYS A N 1
ATOM 2072 C CA . LYS A 1 282 ? 56.831 -21.010 8.301 1.00 26.72 282 LYS A CA 1
ATOM 2073 C C . LYS A 1 282 ? 56.969 -19.524 8.749 1.00 26.72 282 LYS A C 1
ATOM 2075 O O . LYS A 1 282 ? 58.062 -18.989 8.635 1.00 26.72 282 LYS A O 1
ATOM 2080 N N . THR A 1 283 ? 55.895 -18.774 9.024 1.00 24.47 283 THR A N 1
ATOM 2081 C CA . THR A 1 283 ? 55.329 -18.416 10.359 1.00 24.47 283 THR A CA 1
ATOM 2082 C C . THR A 1 283 ? 56.206 -17.559 11.290 1.00 24.47 283 THR A C 1
ATOM 2084 O O . THR A 1 283 ? 57.258 -18.027 11.692 1.00 24.47 283 THR A O 1
ATOM 2087 N N . GLU A 1 284 ? 55.697 -16.377 11.692 1.00 25.97 284 GLU A N 1
ATOM 2088 C CA . GLU A 1 284 ? 55.550 -15.823 13.075 1.00 25.97 284 GLU A CA 1
ATOM 2089 C C . GLU A 1 284 ? 55.170 -14.319 12.993 1.00 25.97 284 GLU A C 1
ATOM 2091 O O . GLU A 1 284 ? 55.776 -13.567 12.243 1.00 25.97 284 GLU A O 1
ATOM 2096 N N . GLN A 1 285 ? 53.967 -13.914 13.424 1.00 25.66 285 GLN A N 1
ATOM 2097 C CA . GLN A 1 285 ? 53.546 -13.418 14.756 1.00 25.66 285 GLN A CA 1
ATOM 2098 C C . GLN A 1 285 ? 53.986 -11.986 15.143 1.00 25.66 285 GLN A C 1
ATOM 2100 O O . GLN A 1 285 ? 55.159 -11.723 15.362 1.00 25.66 285 GLN A O 1
ATOM 2105 N N . GLY A 1 286 ? 52.974 -11.137 15.401 1.00 23.20 286 GLY A N 1
ATOM 2106 C CA . GLY A 1 286 ? 52.903 -10.256 16.579 1.00 23.20 286 GLY A CA 1
ATOM 2107 C C . GLY A 1 286 ? 53.446 -8.825 16.463 1.00 23.20 286 GLY A C 1
ATOM 2108 O O . GLY A 1 286 ? 54.628 -8.619 16.219 1.00 23.20 286 GLY A O 1
ATOM 2109 N N . GLY A 1 287 ? 52.604 -7.827 16.770 1.00 23.80 287 GLY A N 1
ATOM 2110 C CA . GLY A 1 287 ? 53.079 -6.478 17.101 1.00 23.80 287 GLY A CA 1
ATOM 2111 C C . GLY A 1 287 ? 52.037 -5.365 17.004 1.00 23.80 287 GLY A C 1
ATOM 2112 O O . GLY A 1 287 ? 51.955 -4.677 15.993 1.00 23.80 287 GLY A O 1
ATOM 2113 N N . GLU A 1 288 ? 51.284 -5.145 18.082 1.00 26.17 288 GLU A N 1
ATOM 2114 C CA . GLU A 1 288 ? 50.605 -3.875 18.358 1.00 26.17 288 GLU A CA 1
ATOM 2115 C C . GLU A 1 288 ? 51.617 -2.716 18.437 1.00 26.17 288 GLU A C 1
ATOM 2117 O O . GLU A 1 288 ? 52.681 -2.872 19.040 1.00 26.17 288 GLU A O 1
ATOM 2122 N N . ARG A 1 289 ? 51.246 -1.520 17.953 1.00 25.55 289 ARG A N 1
ATOM 2123 C CA . ARG A 1 289 ? 51.608 -0.247 18.602 1.00 25.55 289 ARG A CA 1
ATOM 2124 C C . ARG A 1 289 ? 50.709 0.912 18.167 1.00 25.55 289 ARG A C 1
ATOM 2126 O O . ARG A 1 289 ? 50.323 1.053 17.014 1.00 25.55 289 ARG A O 1
ATOM 2133 N N . LYS A 1 290 ? 50.383 1.710 19.179 1.00 25.78 290 LYS A N 1
ATOM 2134 C CA . LYS A 1 290 ? 49.524 2.893 19.234 1.00 25.78 290 LYS A CA 1
ATOM 2135 C C . LYS A 1 290 ? 50.299 4.177 18.879 1.00 25.78 290 LYS A C 1
ATOM 2137 O O . LYS A 1 290 ? 51.497 4.247 19.127 1.00 25.78 290 LYS A O 1
ATOM 2142 N N . THR A 1 291 ? 49.511 5.190 18.493 1.00 23.89 291 THR A N 1
ATOM 2143 C CA . THR A 1 291 ? 49.636 6.652 18.735 1.00 23.89 291 THR A CA 1
ATOM 2144 C C . THR A 1 291 ? 50.735 7.481 18.066 1.00 23.89 291 THR A C 1
ATOM 2146 O O . THR A 1 291 ? 51.898 7.317 18.391 1.00 23.89 291 THR A O 1
ATOM 2149 N N . GLU A 1 292 ? 50.287 8.480 17.288 1.00 25.86 292 GLU A N 1
ATOM 2150 C CA . GLU A 1 292 ? 50.603 9.935 17.329 1.00 25.86 292 GLU A CA 1
ATOM 2151 C C . GLU A 1 292 ? 49.680 10.607 16.280 1.00 25.86 292 GLU A C 1
ATOM 2153 O O . GLU A 1 292 ? 49.662 10.193 15.128 1.00 25.86 292 GLU A O 1
ATOM 2158 N N . ARG A 1 293 ? 48.623 11.360 16.619 1.00 25.41 293 ARG A N 1
ATOM 2159 C CA . ARG A 1 293 ? 48.507 12.745 17.129 1.00 25.41 293 ARG A CA 1
ATOM 2160 C C . ARG A 1 293 ? 49.212 13.810 16.269 1.00 25.41 293 ARG A C 1
ATOM 2162 O O . ARG A 1 293 ? 50.396 14.033 16.438 1.00 25.41 293 ARG A O 1
ATOM 2169 N N . ASN A 1 294 ? 48.415 14.501 15.449 1.00 27.05 294 ASN A N 1
ATOM 2170 C CA . ASN A 1 294 ? 48.401 15.949 15.161 1.00 27.05 294 ASN A CA 1
ATOM 2171 C C . ASN A 1 294 ? 47.060 16.215 14.430 1.00 27.05 294 ASN A C 1
ATOM 2173 O O . ASN A 1 294 ? 46.733 15.470 13.517 1.00 27.05 294 ASN A O 1
ATOM 2177 N N . GLY A 1 295 ? 46.162 17.137 14.781 1.00 24.16 295 GLY A N 1
ATOM 2178 C CA . GLY A 1 295 ? 46.227 18.242 15.729 1.00 24.16 295 GLY A CA 1
ATOM 2179 C C . GLY A 1 295 ? 46.222 19.590 15.010 1.00 24.16 295 GLY A C 1
ATOM 2180 O O . GLY A 1 295 ? 47.252 20.233 15.033 1.00 24.16 295 GLY A O 1
ATOM 2181 N N . GLU A 1 296 ? 45.098 19.975 14.393 1.00 28.94 296 GLU A N 1
ATOM 2182 C CA . GLU A 1 296 ? 44.694 21.339 13.971 1.00 28.94 296 GLU A CA 1
ATOM 2183 C C . GLU A 1 296 ? 43.262 21.183 13.396 1.00 28.94 296 GLU A C 1
ATOM 2185 O O . GLU A 1 296 ? 43.034 20.308 12.572 1.00 28.94 296 GLU A O 1
ATOM 2190 N N . GLY A 1 297 ? 42.187 21.846 13.820 1.00 25.06 297 GLY A N 1
ATOM 2191 C CA . GLY A 1 297 ? 42.050 23.088 14.567 1.00 25.06 297 GLY A CA 1
ATOM 2192 C C . GLY A 1 297 ? 41.400 24.149 13.678 1.00 25.06 297 GLY A C 1
ATOM 2193 O O . GLY A 1 297 ? 42.117 24.988 13.159 1.00 25.06 297 GLY A O 1
ATOM 2194 N N . ASN A 1 298 ? 40.075 24.095 13.473 1.00 28.11 298 ASN A N 1
ATOM 2195 C CA . ASN A 1 298 ? 39.212 25.287 13.470 1.00 28.11 298 ASN A CA 1
ATOM 2196 C C . ASN A 1 298 ? 37.726 24.922 13.360 1.00 28.11 298 ASN A C 1
ATOM 2198 O O . ASN A 1 298 ? 37.320 24.141 12.502 1.00 28.11 298 ASN A O 1
ATOM 2202 N N . GLY A 1 299 ? 36.946 25.489 14.281 1.00 26.03 299 GLY A N 1
ATOM 2203 C CA . GLY A 1 299 ? 35.492 25.564 14.218 1.00 26.03 299 GLY A CA 1
ATOM 2204 C C . GLY A 1 299 ? 35.025 26.886 13.605 1.00 26.03 299 GLY A C 1
ATOM 2205 O O . GLY A 1 299 ? 35.825 27.590 12.998 1.00 26.03 299 GLY A O 1
ATOM 2206 N N . GLU A 1 300 ? 33.748 27.188 13.865 1.00 28.27 300 GLU A N 1
ATOM 2207 C CA . GLU A 1 300 ? 32.884 28.246 13.299 1.00 28.27 300 GLU A CA 1
ATOM 2208 C C . GLU A 1 300 ? 32.087 27.726 12.091 1.00 28.27 300 GLU A C 1
ATOM 2210 O O . GLU A 1 300 ? 32.645 27.217 11.132 1.00 28.27 300 GLU A O 1
ATOM 2215 N N . GLY A 1 301 ? 30.758 27.736 12.055 1.00 27.12 301 GLY A N 1
ATOM 2216 C CA . GLY A 1 301 ? 29.752 28.367 12.901 1.00 27.12 301 GLY A CA 1
ATOM 2217 C C . GLY A 1 301 ? 28.562 28.651 11.985 1.00 27.12 301 GLY A C 1
ATOM 2218 O O . GLY A 1 301 ? 28.623 29.574 11.183 1.00 27.12 301 GLY A O 1
ATOM 2219 N N . ASN A 1 302 ? 27.512 27.826 12.046 1.00 28.66 302 ASN A N 1
ATOM 2220 C CA . ASN A 1 302 ? 26.277 28.070 11.299 1.00 28.66 302 ASN A CA 1
ATOM 2221 C C . ASN A 1 302 ? 25.497 29.195 11.986 1.00 28.66 302 ASN A C 1
ATOM 2223 O O . ASN A 1 302 ? 24.910 28.979 13.046 1.00 28.66 302 ASN A O 1
ATOM 2227 N N . GLY A 1 303 ? 25.492 30.374 11.369 1.00 26.09 303 GLY A N 1
ATOM 2228 C CA . GLY A 1 303 ? 24.539 31.444 11.632 1.00 26.09 303 GLY A CA 1
ATOM 2229 C C . GLY A 1 303 ? 23.823 31.791 10.332 1.00 26.09 303 GLY A C 1
ATOM 2230 O O . GLY A 1 303 ? 24.384 32.492 9.498 1.00 26.09 303 GLY A O 1
ATOM 2231 N N . GLU A 1 304 ? 22.602 31.290 10.151 1.00 29.77 304 GLU A N 1
ATOM 2232 C CA . GLU A 1 304 ? 21.653 31.882 9.205 1.00 29.77 304 GLU A CA 1
ATOM 2233 C C . GLU A 1 304 ? 20.686 32.748 10.011 1.00 29.77 304 GLU A C 1
ATOM 2235 O O . GLU A 1 304 ? 19.828 32.261 10.746 1.00 29.77 304 GLU A O 1
ATOM 2240 N N . GLU A 1 305 ? 20.915 34.055 9.911 1.00 27.55 305 GLU A N 1
ATOM 2241 C CA . GLU A 1 305 ? 20.042 35.115 10.391 1.00 27.55 305 GLU A CA 1
ATOM 2242 C C . GLU A 1 305 ? 18.769 35.178 9.534 1.00 27.55 305 GLU A C 1
ATOM 2244 O O . GLU A 1 305 ? 18.817 35.412 8.323 1.00 27.55 305 GLU A O 1
ATOM 2249 N N . GLU A 1 306 ? 17.613 35.051 10.186 1.00 29.80 306 GLU A N 1
ATOM 2250 C CA . GLU A 1 306 ? 16.343 35.554 9.671 1.00 29.80 306 GLU A CA 1
ATOM 2251 C C . GLU A 1 306 ? 16.395 37.086 9.589 1.00 29.80 306 GLU A C 1
ATOM 2253 O O . GLU A 1 306 ? 16.436 37.790 10.601 1.00 29.80 306 GLU A O 1
ATOM 2258 N N . LYS A 1 307 ? 16.339 37.631 8.370 1.00 27.12 307 LYS A N 1
ATOM 2259 C CA . LYS A 1 307 ? 16.050 39.052 8.158 1.00 27.12 307 LYS A CA 1
ATOM 2260 C C . LYS A 1 307 ? 14.546 39.299 8.201 1.00 27.12 307 LYS A C 1
ATOM 2262 O O . LYS A 1 307 ? 13.841 39.117 7.211 1.00 27.12 307 LYS A O 1
ATOM 2267 N N . ALA A 1 308 ? 14.089 39.808 9.340 1.00 28.00 308 ALA A N 1
ATOM 2268 C CA . ALA A 1 308 ? 12.911 40.655 9.418 1.00 28.00 308 ALA A CA 1
ATOM 2269 C C . ALA A 1 308 ? 13.279 42.068 8.936 1.00 28.00 308 ALA A C 1
ATOM 2271 O O . ALA A 1 308 ? 14.178 42.700 9.491 1.00 28.00 308 ALA A O 1
ATOM 2272 N N . GLU A 1 309 ? 12.562 42.596 7.943 1.00 27.34 309 GLU A N 1
ATOM 2273 C CA . GLU A 1 309 ? 12.587 44.028 7.646 1.00 27.34 309 GLU A CA 1
ATOM 2274 C C . GLU A 1 309 ? 11.174 44.586 7.461 1.00 27.34 309 GLU A C 1
ATOM 2276 O O . GLU A 1 309 ? 10.259 43.961 6.928 1.00 27.34 309 GLU A O 1
ATOM 2281 N N . LYS A 1 310 ? 11.026 45.783 8.013 1.00 26.44 310 LYS A N 1
ATOM 2282 C CA . LYS A 1 310 ? 9.820 46.469 8.462 1.00 26.44 310 LYS A CA 1
ATOM 2283 C C . LYS A 1 310 ? 9.495 47.598 7.477 1.00 26.44 310 LYS A C 1
ATOM 2285 O O . LYS A 1 310 ? 10.376 48.390 7.160 1.00 26.44 310 LYS A O 1
ATOM 2290 N N . LYS A 1 311 ? 8.230 47.740 7.076 1.00 27.80 311 LYS A N 1
ATOM 2291 C CA . LYS A 1 311 ? 7.620 48.997 6.581 1.00 27.80 311 LYS A CA 1
ATOM 2292 C C . LYS A 1 311 ? 6.237 49.105 7.236 1.00 27.80 311 LYS A C 1
ATOM 2294 O O . LYS A 1 311 ? 5.470 48.162 7.114 1.00 27.80 311 LYS A O 1
ATOM 2299 N N . THR A 1 312 ? 5.966 49.984 8.207 1.00 26.11 312 THR A N 1
ATOM 2300 C CA . THR A 1 312 ? 5.718 51.450 8.178 1.00 26.11 312 THR A CA 1
ATOM 2301 C C . THR A 1 312 ? 4.570 51.919 7.270 1.00 26.11 312 THR A C 1
ATOM 2303 O O . THR A 1 312 ? 4.588 51.660 6.073 1.00 26.11 312 THR A O 1
ATOM 2306 N N . GLY A 1 313 ? 3.647 52.690 7.876 1.00 26.39 313 GLY A N 1
ATOM 2307 C CA . GLY A 1 313 ? 2.558 53.477 7.259 1.00 26.39 313 GLY A CA 1
ATOM 2308 C C . GLY A 1 313 ? 1.192 52.795 7.398 1.00 26.39 313 GLY A C 1
ATOM 2309 O O . GLY A 1 313 ? 0.949 51.838 6.682 1.00 26.39 313 GLY A O 1
ATOM 2310 N N . GLN A 1 314 ? 0.375 53.038 8.431 1.00 27.52 314 GLN A N 1
ATOM 2311 C CA . GLN A 1 314 ? -0.380 54.253 8.809 1.00 27.52 314 GLN A CA 1
ATOM 2312 C C . GLN A 1 314 ? -1.619 54.496 7.922 1.00 27.52 314 GLN A C 1
ATOM 2314 O O . GLN A 1 314 ? -1.552 54.316 6.713 1.00 27.52 314 GLN A O 1
ATOM 2319 N N . ASP A 1 315 ? -2.696 54.921 8.599 1.00 28.19 315 ASP A N 1
ATOM 2320 C CA . ASP A 1 315 ? -4.054 55.283 8.146 1.00 28.19 315 ASP A CA 1
ATOM 2321 C C . ASP A 1 315 ? -5.026 54.085 8.177 1.00 28.19 315 ASP A C 1
ATOM 2323 O O . ASP A 1 315 ? -4.806 53.073 7.530 1.00 28.19 315 ASP A O 1
ATOM 2327 N N . GLY A 1 316 ? -6.101 54.043 8.964 1.00 25.11 316 GLY A N 1
ATOM 2328 C CA . GLY A 1 316 ? -6.895 55.091 9.595 1.00 25.11 316 GLY A CA 1
ATOM 2329 C C . GLY A 1 316 ? -8.365 54.840 9.231 1.00 25.11 316 GLY A C 1
ATOM 2330 O O . GLY A 1 316 ? -8.650 54.575 8.073 1.00 25.11 316 GLY A O 1
ATOM 2331 N N . GLU A 1 317 ? -9.253 54.950 10.226 1.00 29.28 317 GLU A N 1
ATOM 2332 C CA . GLU A 1 317 ? -10.723 55.116 10.147 1.00 29.28 317 GLU A CA 1
ATOM 2333 C C . GLU A 1 317 ? -11.640 53.952 10.573 1.00 29.28 317 GLU A C 1
ATOM 2335 O O . GLU A 1 317 ? -11.539 52.816 10.119 1.00 29.28 317 GLU A O 1
ATOM 2340 N N . GLY A 1 318 ? -12.611 54.328 11.422 1.00 27.17 318 GLY A N 1
ATOM 2341 C CA . GLY A 1 318 ? -13.868 53.622 11.698 1.00 27.17 318 GLY A CA 1
ATOM 2342 C C . GLY A 1 318 ? -13.877 52.845 13.017 1.00 27.17 318 GLY A C 1
ATOM 2343 O O . GLY A 1 318 ? -13.548 51.671 13.030 1.00 27.17 318 GLY A O 1
ATOM 2344 N N . SER A 1 319 ? -14.112 53.476 14.179 1.00 27.09 319 SER A N 1
ATOM 2345 C CA . SER A 1 319 ? -15.458 53.725 14.754 1.00 27.09 319 SER A CA 1
ATOM 2346 C C . SER A 1 319 ? -16.215 52.410 15.031 1.00 27.09 319 SER A C 1
ATOM 2348 O O . SER A 1 319 ? -16.394 51.621 14.121 1.00 27.09 319 SER A O 1
ATOM 2350 N N . THR A 1 320 ? -16.756 52.053 16.195 1.00 27.61 320 THR A N 1
ATOM 2351 C CA . THR A 1 320 ? -17.035 52.679 17.498 1.00 27.61 320 THR A CA 1
ATOM 2352 C C . THR A 1 320 ? -17.701 51.584 18.345 1.00 27.61 320 THR A C 1
ATOM 2354 O O . THR A 1 320 ? -18.489 50.821 17.802 1.00 27.61 320 THR A O 1
ATOM 2357 N N . ALA A 1 321 ? -17.431 51.599 19.653 1.00 28.80 321 ALA A N 1
ATOM 2358 C CA . ALA A 1 321 ? -18.340 51.309 20.772 1.00 28.80 321 ALA A CA 1
ATOM 2359 C C . ALA A 1 321 ? -19.205 50.027 20.786 1.00 28.80 321 ALA A C 1
ATOM 2361 O O . ALA A 1 321 ? -20.046 49.794 19.925 1.00 28.80 321 ALA A O 1
ATOM 2362 N N . GLY A 1 322 ? -19.115 49.290 21.898 1.00 27.86 322 GLY A N 1
ATOM 2363 C CA . GLY A 1 322 ? -20.112 48.281 22.260 1.00 27.86 322 GLY A CA 1
ATOM 2364 C C . GLY A 1 322 ? -19.680 47.354 23.388 1.00 27.86 322 GLY A C 1
ATOM 2365 O O . GLY A 1 322 ? -19.646 46.143 23.213 1.00 27.86 322 GLY A O 1
ATOM 2366 N N . SER A 1 323 ? -19.298 47.918 24.532 1.00 28.05 323 SER A N 1
ATOM 2367 C CA . SER A 1 323 ? -19.262 47.205 25.807 1.00 28.05 323 SER A CA 1
ATOM 2368 C C . SER A 1 323 ? -20.672 46.757 26.188 1.00 28.05 323 SER A C 1
ATOM 2370 O O . SER A 1 323 ? -21.543 47.616 26.213 1.00 28.05 323 SER A O 1
ATOM 2372 N N . GLU A 1 324 ? -20.871 45.481 26.532 1.00 29.50 324 GLU A N 1
ATOM 2373 C CA . GLU A 1 324 ? -21.737 45.046 27.643 1.00 29.50 324 GLU A CA 1
ATOM 2374 C C . GLU A 1 324 ? -21.720 43.510 27.814 1.00 29.50 324 GLU A C 1
ATOM 2376 O O . GLU A 1 324 ? -22.035 42.726 26.925 1.00 29.50 324 GLU A O 1
ATOM 2381 N N . LYS A 1 325 ? -21.325 43.099 29.016 1.00 30.14 325 LYS A N 1
ATOM 2382 C CA . LYS A 1 325 ? -21.674 41.869 29.751 1.00 30.14 325 LYS A CA 1
ATOM 2383 C C . LYS A 1 325 ? -22.148 42.405 31.129 1.00 30.14 325 LYS A C 1
ATOM 2385 O O . LYS A 1 325 ? -21.695 43.508 31.453 1.00 30.14 325 LYS A O 1
ATOM 2390 N N . PRO A 1 326 ? -22.885 41.689 32.009 1.00 48.69 326 PRO A N 1
ATOM 2391 C CA . PRO A 1 326 ? -23.183 40.251 32.040 1.00 48.69 326 PRO A CA 1
ATOM 2392 C C . PRO A 1 326 ? -24.600 39.909 32.601 1.00 48.69 326 PRO A C 1
ATOM 2394 O O . PRO A 1 326 ? -25.490 40.742 32.550 1.00 48.69 326 PRO A O 1
ATOM 2397 N N . GLU A 1 327 ? -24.739 38.699 33.178 1.00 27.36 327 GLU A N 1
ATOM 2398 C CA . GLU A 1 327 ? -25.883 38.109 33.924 1.00 27.36 327 GLU A CA 1
ATOM 2399 C C . GLU A 1 327 ? -26.902 37.348 33.052 1.00 27.36 327 GLU A C 1
ATOM 2401 O O . GLU A 1 327 ? -27.189 37.751 31.936 1.00 27.36 327 GLU A O 1
ATOM 2406 N N . GLY A 1 328 ? -27.464 36.194 33.421 1.00 26.30 328 GLY A N 1
ATOM 2407 C CA . GLY A 1 328 ? -27.477 35.396 34.649 1.00 26.30 328 GLY A CA 1
ATOM 2408 C C . GLY A 1 328 ? -28.635 34.373 34.557 1.00 26.30 328 GLY A C 1
ATOM 2409 O O . GLY A 1 328 ? -29.518 34.537 33.727 1.00 26.30 328 GLY A O 1
ATOM 2410 N N . GLU A 1 329 ? -28.614 33.351 35.425 1.00 28.14 329 GLU A N 1
ATOM 2411 C CA . GLU A 1 329 ? -29.647 32.309 35.691 1.00 28.14 329 GLU A CA 1
ATOM 2412 C C . GLU A 1 329 ? -29.780 31.137 34.691 1.00 28.14 329 GLU A C 1
ATOM 2414 O O . GLU A 1 329 ? -29.930 31.321 33.493 1.00 28.14 329 GLU A O 1
ATOM 2419 N N . LYS A 1 330 ? -29.538 29.866 35.061 1.00 28.33 330 LYS A N 1
ATOM 2420 C CA . LYS A 1 330 ? -30.075 28.944 36.101 1.00 28.33 330 LYS A CA 1
ATOM 2421 C C . LYS A 1 330 ? -31.430 28.299 35.765 1.00 28.33 330 LYS A C 1
ATOM 2423 O O . LYS A 1 330 ? -32.407 28.976 35.497 1.00 28.33 330 LYS A O 1
ATOM 2428 N N . SER A 1 331 ? -31.451 26.989 36.049 1.00 28.80 331 SER A N 1
ATOM 2429 C CA . SER A 1 331 ? -32.590 26.121 36.402 1.00 28.80 331 SER A CA 1
ATOM 2430 C C . SER A 1 331 ? -33.200 25.268 35.286 1.00 28.80 331 SER A C 1
ATOM 2432 O O . SER A 1 331 ? -33.546 25.763 34.222 1.00 28.80 331 SER A O 1
ATOM 2434 N N . GLY A 1 332 ? -33.364 23.972 35.583 1.00 28.05 332 GLY A N 1
ATOM 2435 C CA . GLY A 1 332 ? -34.137 23.039 34.762 1.00 28.05 332 GLY A CA 1
ATOM 2436 C C . GLY A 1 332 ? -33.755 21.566 34.902 1.00 28.05 332 GLY A C 1
ATOM 2437 O O . GLY A 1 332 ? -33.487 20.908 33.906 1.00 28.05 332 GLY A O 1
ATOM 2438 N N . SER A 1 333 ? -33.678 21.051 36.128 1.00 29.64 333 SER A N 1
ATOM 2439 C CA . SER A 1 333 ? -33.621 19.616 36.421 1.00 29.64 333 SER A CA 1
ATOM 2440 C C . SER A 1 333 ? -34.996 18.969 36.241 1.00 29.64 333 SER A C 1
ATOM 2442 O O . SER A 1 333 ? -35.946 19.455 36.848 1.00 29.64 333 SER A O 1
ATOM 2444 N N . GLU A 1 334 ? -35.085 17.816 35.576 1.00 31.94 334 GLU A N 1
ATOM 2445 C CA . GLU A 1 334 ? -36.171 16.869 35.847 1.00 31.94 334 GLU A CA 1
ATOM 2446 C C . GLU A 1 334 ? -35.680 15.418 35.754 1.00 31.94 334 GLU A C 1
ATOM 2448 O O . GLU A 1 334 ? -35.212 14.935 34.724 1.00 31.94 334 GLU A O 1
ATOM 2453 N N . LYS A 1 335 ? -35.731 14.763 36.917 1.00 31.12 335 LYS A N 1
ATOM 2454 C CA . LYS A 1 335 ? -35.645 13.320 37.121 1.00 31.12 335 LYS A CA 1
ATOM 2455 C C . LYS A 1 335 ? -37.008 12.715 36.786 1.00 31.12 335 LYS A C 1
ATOM 2457 O O . LYS A 1 335 ? -38.017 13.263 37.212 1.00 31.12 335 LYS A O 1
ATOM 2462 N N . ALA A 1 336 ? -37.015 11.523 36.203 1.00 33.97 336 ALA A N 1
ATOM 2463 C CA . ALA A 1 336 ? -38.102 10.571 36.391 1.00 33.97 336 ALA A CA 1
ATOM 2464 C C . ALA A 1 336 ? -37.505 9.227 36.843 1.00 33.97 336 ALA A C 1
ATOM 2466 O O . ALA A 1 336 ? -36.842 8.527 36.078 1.00 33.97 336 ALA A O 1
ATOM 2467 N N . GLU A 1 337 ? -37.705 8.924 38.129 1.00 31.61 337 GLU A N 1
ATOM 2468 C CA . GLU A 1 337 ? -37.913 7.563 38.646 1.00 31.61 337 GLU A CA 1
ATOM 2469 C C . GLU A 1 337 ? -39.074 6.932 37.844 1.00 31.61 337 GLU A C 1
ATOM 2471 O O . GLU A 1 337 ? -39.954 7.645 37.381 1.00 31.61 337 GLU A O 1
ATOM 2476 N N . GLY A 1 338 ? -39.150 5.643 37.532 1.00 29.19 338 GLY A N 1
ATOM 2477 C CA . GLY A 1 338 ? -38.823 4.471 38.325 1.00 29.19 338 GLY A CA 1
ATOM 2478 C C . GLY A 1 338 ? -40.121 3.674 38.468 1.00 29.19 338 GLY A C 1
ATOM 2479 O O . GLY A 1 338 ? -40.966 4.044 39.268 1.00 29.19 338 GLY A O 1
ATOM 2480 N N . GLU A 1 339 ? -40.282 2.587 37.712 1.00 32.09 339 GLU A N 1
ATOM 2481 C CA . GLU A 1 339 ? -41.342 1.608 37.975 1.00 32.09 339 GLU A CA 1
ATOM 2482 C C . GLU A 1 339 ? -40.788 0.190 37.784 1.00 32.09 339 GLU A C 1
ATOM 2484 O O . GLU A 1 339 ? -40.396 -0.231 36.695 1.00 32.09 339 GLU A O 1
ATOM 2489 N N . LYS A 1 340 ? -40.677 -0.515 38.913 1.00 33.47 340 LYS A N 1
ATOM 2490 C CA . LYS A 1 340 ? -40.405 -1.947 39.048 1.00 33.47 340 LYS A CA 1
ATOM 2491 C C . LYS A 1 340 ? -41.524 -2.520 39.915 1.00 33.47 340 LYS A C 1
ATOM 2493 O O . LYS A 1 340 ? -41.574 -2.191 41.094 1.00 33.47 340 LYS A O 1
ATOM 2498 N N . ALA A 1 341 ? -42.325 -3.403 39.339 1.00 33.88 341 ALA A N 1
ATOM 2499 C CA . ALA A 1 341 ? -43.147 -4.447 39.962 1.00 33.88 341 ALA A CA 1
ATOM 2500 C C . ALA A 1 341 ? -43.730 -5.251 38.772 1.00 33.88 341 ALA A C 1
ATOM 2502 O O . ALA A 1 341 ? -44.026 -4.658 37.745 1.00 33.88 341 ALA A O 1
ATOM 2503 N N . ASP A 1 342 ? -43.829 -6.575 38.720 1.00 32.66 342 ASP A N 1
ATOM 2504 C CA . ASP A 1 342 ? -43.896 -7.567 39.777 1.00 32.66 342 ASP A CA 1
ATOM 2505 C C . ASP A 1 342 ? -43.365 -8.928 39.306 1.00 32.66 342 ASP A C 1
ATOM 2507 O O . ASP A 1 342 ? -43.341 -9.258 38.118 1.00 32.66 342 ASP A O 1
ATOM 2511 N N . ARG A 1 343 ? -42.943 -9.727 40.288 1.00 32.88 343 ARG A N 1
ATOM 2512 C CA . ARG A 1 343 ? -42.689 -11.163 40.160 1.00 32.88 343 ARG A CA 1
ATOM 2513 C C . ARG A 1 343 ? -44.024 -11.909 40.160 1.00 32.88 343 ARG A C 1
ATOM 2515 O O . ARG A 1 343 ? -44.833 -11.680 41.049 1.00 32.88 343 ARG A O 1
ATOM 2522 N N . ALA A 1 344 ? -44.163 -12.908 39.296 1.00 35.31 344 ALA A N 1
ATOM 2523 C CA . ALA A 1 344 ? -44.998 -14.071 39.575 1.00 35.31 344 ALA A CA 1
ATOM 2524 C C . ALA A 1 344 ? -44.265 -15.325 39.088 1.00 35.31 344 ALA A C 1
ATOM 2526 O O . ALA A 1 344 ? -44.097 -15.562 37.895 1.00 35.31 344 ALA A O 1
ATOM 2527 N N . SER A 1 345 ? -43.749 -16.070 40.059 1.00 35.41 345 SER A N 1
ATOM 2528 C CA . SER A 1 345 ? -43.397 -17.476 39.953 1.00 35.41 345 SER A CA 1
ATOM 2529 C C . SER A 1 345 ? -44.677 -18.297 40.069 1.00 35.41 345 SER A C 1
ATOM 2531 O O . SER A 1 345 ? -45.341 -18.193 41.098 1.00 35.41 345 SER A O 1
ATOM 2533 N N . GLU A 1 346 ? -44.968 -19.142 39.087 1.00 39.25 346 GLU A N 1
ATOM 2534 C CA . GLU A 1 346 ? -45.767 -20.344 39.307 1.00 39.25 346 GLU A CA 1
ATOM 2535 C C . GLU A 1 346 ? -45.104 -21.547 38.642 1.00 39.25 346 GLU A C 1
ATOM 2537 O O . GLU A 1 346 ? -44.382 -21.457 37.649 1.00 39.25 346 GLU A O 1
ATOM 2542 N N . ASP A 1 347 ? -45.303 -22.637 39.354 1.00 35.41 347 ASP A N 1
ATOM 2543 C CA . ASP A 1 347 ? -44.634 -23.918 39.373 1.00 35.41 347 ASP A CA 1
ATOM 2544 C C . ASP A 1 347 ? -45.355 -24.911 38.439 1.00 35.41 347 ASP A C 1
ATOM 2546 O O . ASP A 1 347 ? -46.432 -24.616 37.924 1.00 35.41 347 ASP A O 1
ATOM 2550 N N . SER A 1 348 ? -44.815 -26.130 38.347 1.00 37.31 348 SER A N 1
ATOM 2551 C CA . SER A 1 348 ? -45.513 -27.374 37.962 1.00 37.31 348 SER A CA 1
ATOM 2552 C C . SER A 1 348 ? -45.391 -27.893 36.514 1.00 37.31 348 SER A C 1
ATOM 2554 O O . SER A 1 348 ? -46.124 -27.539 35.597 1.00 37.31 348 SER A O 1
ATOM 2556 N N . ALA A 1 349 ? -44.435 -28.818 36.372 1.00 37.91 349 ALA A N 1
ATOM 2557 C CA . ALA A 1 349 ? -44.517 -30.154 35.761 1.00 37.91 349 ALA A CA 1
ATOM 2558 C C . ALA A 1 349 ? -45.745 -30.566 34.904 1.00 37.91 349 ALA A C 1
ATOM 2560 O O . ALA A 1 349 ? -46.871 -30.533 35.384 1.00 37.91 349 ALA A O 1
ATOM 2561 N N . ALA A 1 350 ? -45.493 -31.182 33.732 1.00 38.94 350 ALA A N 1
ATOM 2562 C CA . ALA A 1 350 ? -45.792 -32.604 33.424 1.00 38.94 350 ALA A CA 1
ATOM 2563 C C . ALA A 1 350 ? -45.696 -32.954 31.912 1.00 38.94 350 ALA A C 1
ATOM 2565 O O . ALA A 1 350 ? -45.956 -32.108 31.064 1.00 38.94 350 ALA A O 1
ATOM 2566 N N . SER A 1 351 ? -45.401 -34.244 31.638 1.00 40.16 351 SER A N 1
ATOM 2567 C CA . SER A 1 351 ? -45.548 -35.049 30.386 1.00 40.16 351 SER A CA 1
ATOM 2568 C C . SER A 1 351 ? -44.726 -34.613 29.157 1.00 40.16 351 SER A C 1
ATOM 2570 O O . SER A 1 351 ? -44.829 -33.476 28.727 1.00 40.16 351 SER A O 1
ATOM 2572 N N . ARG A 1 352 ? -43.813 -35.386 28.544 1.00 42.72 352 ARG A N 1
ATOM 2573 C CA . ARG A 1 352 ? -43.702 -36.831 28.222 1.00 42.72 352 ARG A CA 1
ATOM 2574 C C . ARG A 1 352 ? -44.812 -37.345 27.284 1.00 42.72 352 ARG A C 1
ATOM 2576 O O . ARG A 1 352 ? -45.974 -37.277 27.654 1.00 42.72 352 ARG A O 1
ATOM 2583 N N . ASP A 1 353 ? -44.356 -37.891 26.151 1.00 46.94 353 ASP A N 1
ATOM 2584 C CA . ASP A 1 353 ? -45.053 -38.650 25.092 1.00 46.94 353 ASP A CA 1
ATOM 2585 C C . ASP A 1 353 ? -45.820 -37.848 24.016 1.00 46.94 353 ASP A C 1
ATOM 2587 O O . ASP A 1 353 ? -46.953 -37.434 24.226 1.00 46.94 353 ASP A O 1
ATOM 2591 N N . GLU A 1 354 ? -45.185 -37.621 22.853 1.00 48.31 354 GLU A N 1
ATOM 2592 C CA . GLU A 1 354 ? -45.406 -38.368 21.587 1.00 48.31 354 GLU A CA 1
ATOM 2593 C C . GLU A 1 354 ? -44.292 -38.082 20.562 1.00 48.31 354 GLU A C 1
ATOM 2595 O O . GLU A 1 354 ? -43.813 -36.923 20.502 1.00 48.31 354 GLU A O 1
#

Sequence (354 aa):
PFVLRSVSKAKGTVTLARNPRWWGDKAKLDTLVFRAVAAGDRTQALADGTVDVADIDASTADRIALARRDRGNNGQPLAHGPGSETTPAAALRSWALAHGSDEEAAEIAQAAREKNRKAVVAYTAEQKGLRDFVVRKSLEPAYTQLALNGESGPLADDRVRRAVARALDREELARTVLGPLGLPAKPLGSHLALAGQPGYKDGSGALGDQNTEEAQALLADAGWTRGGAVQPPKDTKAGSEAEKKGAKGDAPGTAEDAEKEAAEGAKGDEEAKSEKAENERKTEQGGERKTERNGEGNGEGNGEEEKAEKKTGQDGEGSTAGSEKPEGEKSGSEKAEGEKADRASEDSAASRDE